Protein AF-A0A8S2XS38-F1 (afdb_monomer)

Radius of gyration: 16.96 Å; Cα contacts (8 Å, |Δi|>4): 281; chains: 1; bounding box: 43×34×48 Å

Secondary structure (DSSP, 8-state):
-TT-TTHHHHHHHHHTSTT----EEEE-STTHHHHHHHHHHTT--EEEEE---S-HHHHHHHHSSS-HHHHHHHHHHHHHTT--S-EEEEEEE-TTTTGGGHHHHHHTTTT-TTEEEEEEE----TTS---GGG---HHHHHHHHHHHH-TTTEEEE--S-TT----EEEETT-SSEE-

Solvent-accessible surface area (backbone atoms only — not comparable to full-atom values): 10085 Å² total; per-residue (Å²): 101,83,87,47,88,59,50,48,58,53,41,35,56,56,51,71,39,82,86,59,87,78,39,72,51,66,37,68,31,70,60,40,71,86,40,52,67,58,33,41,76,27,55,41,51,37,45,33,32,52,53,58,57,94,47,57,69,61,34,29,67,74,69,72,42,101,43,52,72,54,21,56,51,33,52,49,54,54,59,76,61,64,68,40,81,42,38,36,39,40,23,58,32,27,35,99,75,39,58,86,45,55,61,64,60,54,56,67,17,39,89,24,66,39,35,34,42,33,64,36,63,50,70,81,48,100,84,65,77,63,51,78,79,34,44,37,56,67,69,59,52,52,48,53,48,30,69,73,66,40,63,87,32,58,42,78,51,85,75,92,53,94,83,61,88,65,68,34,30,30,48,70,91,36,50,14,35,37,50

Structure (mmCIF, N/CA/C/O backbone):
data_AF-A0A8S2XS38-F1
#
_entry.id   AF-A0A8S2XS38-F1
#
loop_
_atom_site.group_PDB
_atom_site.id
_atom_site.type_symbol
_atom_site.label_atom_id
_atom_site.label_alt_id
_atom_site.label_comp_id
_atom_site.label_asym_id
_atom_site.label_entity_id
_atom_site.label_seq_id
_atom_site.pdbx_PDB_ins_code
_atom_site.Cartn_x
_atom_site.Cartn_y
_atom_site.Cartn_z
_atom_site.occupancy
_atom_site.B_iso_or_equiv
_atom_site.auth_seq_id
_atom_site.auth_comp_id
_atom_site.auth_asym_id
_atom_site.auth_atom_id
_atom_site.pdbx_PDB_model_num
ATOM 1 N N . PRO A 1 1 ? 0.578 4.807 -13.964 1.00 89.44 1 PRO A N 1
ATOM 2 C CA . PRO A 1 1 ? 1.885 4.472 -14.601 1.00 89.44 1 PRO A CA 1
ATOM 3 C C . PRO A 1 1 ? 1.856 3.269 -15.554 1.00 89.44 1 PRO A C 1
ATOM 5 O O . PRO A 1 1 ? 2.304 3.389 -16.682 1.00 89.44 1 PRO A O 1
ATOM 8 N N . THR A 1 2 ? 1.302 2.126 -15.140 1.00 93.31 2 THR A N 1
ATOM 9 C CA . THR A 1 2 ? 1.372 0.836 -15.871 1.00 93.31 2 THR A CA 1
ATOM 10 C C . THR A 1 2 ? 0.605 0.761 -17.203 1.00 93.31 2 THR A C 1
ATOM 12 O O . THR A 1 2 ? 0.642 -0.263 -17.880 1.00 93.31 2 THR A O 1
ATOM 15 N N . LEU A 1 3 ? -0.088 1.832 -17.603 1.00 93.81 3 LEU A N 1
ATOM 16 C CA . LEU A 1 3 ? -0.669 1.972 -18.945 1.00 93.81 3 LEU A CA 1
ATOM 17 C C . LEU A 1 3 ? 0.349 2.483 -19.979 1.00 93.81 3 LEU A C 1
ATOM 19 O O . LEU A 1 3 ? 0.123 2.337 -21.177 1.00 93.81 3 LEU A O 1
ATOM 23 N N . ARG A 1 4 ? 1.455 3.084 -19.523 1.00 94.44 4 ARG A N 1
ATOM 24 C CA . ARG A 1 4 ? 2.517 3.614 -20.379 1.00 94.44 4 ARG A CA 1
ATOM 25 C C . ARG A 1 4 ? 3.379 2.461 -20.899 1.00 94.44 4 ARG A C 1
ATOM 27 O O . ARG A 1 4 ? 3.884 1.676 -20.099 1.00 94.44 4 ARG A O 1
ATOM 34 N N . LYS A 1 5 ? 3.527 2.348 -22.221 1.00 94.25 5 LYS A N 1
ATOM 35 C CA . LYS A 1 5 ? 4.243 1.228 -22.864 1.00 94.25 5 LYS A CA 1
ATOM 36 C C . LYS A 1 5 ? 5.762 1.297 -22.661 1.00 94.25 5 LYS A C 1
ATOM 38 O O . LYS A 1 5 ? 6.397 0.265 -22.513 1.00 94.25 5 LYS A O 1
ATOM 43 N N . ASP A 1 6 ? 6.304 2.507 -22.596 1.00 96.56 6 ASP A N 1
ATOM 44 C CA . ASP A 1 6 ? 7.716 2.867 -22.391 1.00 96.56 6 ASP A CA 1
ATOM 45 C C . ASP A 1 6 ? 8.114 2.937 -20.900 1.00 96.56 6 ASP A C 1
ATOM 47 O O . ASP A 1 6 ? 9.203 3.393 -20.563 1.00 96.56 6 ASP A O 1
ATOM 51 N N . LEU A 1 7 ? 7.250 2.492 -19.972 1.00 97.44 7 LEU A N 1
ATOM 52 C CA . LEU A 1 7 ? 7.492 2.604 -18.526 1.00 97.44 7 LEU A CA 1
ATOM 53 C C . LEU A 1 7 ? 8.823 1.968 -18.095 1.00 97.44 7 LEU A C 1
ATOM 55 O O . LEU A 1 7 ? 9.531 2.533 -17.265 1.00 97.44 7 LEU A O 1
ATOM 59 N N . VAL A 1 8 ? 9.155 0.795 -18.636 1.00 97.69 8 VAL A N 1
ATOM 60 C CA . VAL A 1 8 ? 10.392 0.085 -18.278 1.00 97.69 8 VAL A CA 1
ATOM 61 C C . VAL A 1 8 ? 11.618 0.844 -18.790 1.00 97.69 8 VAL A C 1
ATOM 63 O O . VAL A 1 8 ? 12.603 0.961 -18.066 1.00 97.69 8 VAL A O 1
ATOM 66 N N . ASP A 1 9 ? 11.545 1.411 -19.996 1.00 97.94 9 ASP A N 1
ATOM 67 C CA . ASP A 1 9 ? 12.636 2.191 -20.587 1.00 97.94 9 ASP A CA 1
ATOM 68 C C . ASP A 1 9 ? 12.897 3.470 -19.787 1.00 97.94 9 ASP A C 1
ATOM 70 O O . ASP A 1 9 ? 14.048 3.791 -19.502 1.00 97.94 9 ASP A O 1
ATOM 74 N N . ILE A 1 10 ? 11.834 4.141 -19.328 1.00 97.62 10 ILE A N 1
ATOM 75 C CA . ILE A 1 10 ? 11.936 5.302 -18.434 1.00 97.62 10 ILE A CA 1
ATOM 76 C C . ILE A 1 10 ? 12.659 4.926 -17.139 1.00 97.62 10 ILE A C 1
ATOM 78 O O . ILE A 1 10 ? 13.553 5.650 -16.710 1.00 97.62 10 ILE A O 1
ATOM 82 N N . VAL A 1 11 ? 12.310 3.793 -16.519 1.00 97.69 11 VAL A N 1
ATOM 83 C CA . VAL A 1 11 ? 12.985 3.336 -15.293 1.00 97.69 11 VAL A CA 1
ATOM 84 C C . VAL A 1 11 ? 14.468 3.060 -15.552 1.00 97.69 11 VAL A C 1
ATOM 86 O O . VAL A 1 11 ? 15.293 3.502 -14.756 1.00 97.69 11 VAL A O 1
ATOM 89 N N . ARG A 1 12 ? 14.827 2.419 -16.677 1.00 97.50 12 ARG A N 1
ATOM 90 C CA . ARG A 1 12 ? 16.240 2.198 -17.040 1.00 97.50 12 ARG A CA 1
ATOM 91 C C . ARG A 1 12 ? 16.991 3.509 -17.251 1.00 97.50 12 ARG A C 1
ATOM 93 O O . ARG A 1 12 ? 18.119 3.641 -16.788 1.00 97.50 12 ARG A O 1
ATOM 100 N N . LEU A 1 13 ? 16.363 4.476 -17.919 1.00 97.44 13 LEU A N 1
ATOM 101 C CA . LEU A 1 13 ? 16.959 5.785 -18.165 1.00 97.44 13 LEU A CA 1
ATOM 102 C C . LEU A 1 13 ? 17.214 6.522 -16.846 1.00 97.44 13 LEU A C 1
ATOM 104 O O . LEU A 1 13 ? 18.327 6.974 -16.614 1.00 97.44 13 LEU A O 1
ATOM 108 N N . ILE A 1 14 ? 16.231 6.560 -15.942 1.00 97.06 14 ILE A N 1
ATOM 109 C CA . ILE A 1 14 ? 16.402 7.141 -14.601 1.00 97.06 14 ILE A CA 1
ATOM 110 C C . ILE A 1 14 ? 17.520 6.411 -13.847 1.00 97.06 14 ILE A C 1
ATOM 112 O O . ILE A 1 14 ? 18.343 7.047 -13.195 1.00 97.06 14 ILE A O 1
ATOM 116 N N . LYS A 1 15 ? 17.587 5.079 -13.958 1.00 96.12 15 LYS A N 1
ATOM 117 C CA . LYS A 1 15 ? 18.606 4.280 -13.272 1.00 96.12 15 LYS A CA 1
ATOM 118 C C . LYS A 1 15 ? 20.029 4.536 -13.770 1.00 96.12 15 LYS A C 1
ATOM 120 O O . LYS A 1 15 ? 20.955 4.347 -12.988 1.00 96.12 15 LYS A O 1
ATOM 125 N N . SER A 1 16 ? 20.207 4.977 -15.018 1.00 96.12 16 SER A N 1
ATOM 126 C CA . SER A 1 16 ? 21.527 5.359 -15.545 1.00 96.12 16 SER A CA 1
ATOM 127 C C . SER A 1 16 ? 22.121 6.617 -14.899 1.00 96.12 16 SER A C 1
ATOM 129 O O . SER A 1 16 ? 23.308 6.880 -15.067 1.00 96.12 16 SER A O 1
ATOM 131 N N . CYS A 1 17 ? 21.335 7.374 -14.130 1.00 96.56 17 CYS A N 1
ATOM 132 C CA . CYS A 1 17 ? 21.842 8.460 -13.300 1.00 96.56 17 CYS A CA 1
ATOM 133 C C . CYS A 1 17 ? 22.301 7.904 -11.939 1.00 96.56 17 CYS A C 1
ATOM 135 O O . CYS A 1 17 ? 21.475 7.636 -11.064 1.00 96.56 17 CYS A O 1
ATOM 137 N N . ASP A 1 18 ? 23.615 7.771 -11.733 1.00 91.88 18 ASP A N 1
ATOM 138 C CA . ASP A 1 18 ? 24.208 7.158 -10.528 1.00 91.88 18 ASP A CA 1
ATOM 139 C C . ASP A 1 18 ? 23.845 7.860 -9.206 1.00 91.88 18 ASP A C 1
ATOM 141 O O . ASP A 1 18 ? 23.879 7.254 -8.126 1.00 91.88 18 ASP A O 1
ATOM 145 N N . GLU A 1 19 ? 23.477 9.137 -9.275 1.00 95.94 19 GLU A N 1
ATOM 146 C CA . GLU A 1 19 ? 23.034 9.950 -8.139 1.00 95.94 19 GLU A CA 1
ATOM 147 C C . GLU A 1 19 ? 21.659 9.501 -7.610 1.00 95.94 19 GLU A C 1
ATOM 149 O O . GLU A 1 19 ? 21.370 9.651 -6.421 1.00 95.94 19 GLU A O 1
ATOM 154 N N . ILE A 1 20 ? 20.826 8.876 -8.452 1.00 94.31 20 ILE A N 1
ATOM 155 C CA . ILE A 1 20 ? 19.476 8.440 -8.088 1.00 94.31 20 ILE A CA 1
ATOM 156 C C . ILE A 1 20 ? 19.537 7.084 -7.377 1.00 94.31 20 ILE A C 1
ATOM 158 O O . ILE A 1 20 ? 19.741 6.024 -7.975 1.00 94.31 20 ILE A O 1
ATOM 162 N N . LYS A 1 21 ? 19.325 7.111 -6.056 1.00 91.19 21 LYS A N 1
ATOM 163 C CA . LYS A 1 21 ? 19.376 5.910 -5.203 1.00 91.19 21 LYS A CA 1
ATOM 164 C C . LYS A 1 21 ? 18.050 5.156 -5.117 1.00 91.19 21 LYS A C 1
ATOM 166 O O . LYS A 1 21 ? 18.061 3.933 -4.987 1.00 91.19 21 LYS A O 1
ATOM 171 N N . THR A 1 22 ? 16.927 5.858 -5.244 1.00 92.81 22 THR A N 1
ATOM 172 C CA . THR A 1 22 ? 15.588 5.274 -5.103 1.00 92.81 22 THR A CA 1
ATOM 173 C C . THR A 1 22 ? 14.730 5.612 -6.308 1.00 92.81 22 THR A C 1
ATOM 175 O O . THR A 1 22 ? 14.548 6.781 -6.637 1.00 92.81 22 THR A O 1
ATOM 178 N N . ILE A 1 23 ? 14.161 4.584 -6.934 1.00 95.81 23 ILE A N 1
ATOM 179 C CA . ILE A 1 23 ? 13.184 4.717 -8.011 1.00 95.81 23 ILE A CA 1
ATOM 180 C C . ILE A 1 23 ? 11.916 4.015 -7.545 1.00 95.81 23 ILE A C 1
ATOM 182 O O . ILE A 1 23 ? 11.902 2.802 -7.318 1.00 95.81 23 ILE A O 1
ATOM 186 N N . GLY A 1 24 ? 10.861 4.807 -7.363 1.00 95.38 24 GLY A N 1
ATOM 187 C CA . GLY A 1 24 ? 9.571 4.344 -6.876 1.00 95.38 24 GLY A CA 1
ATOM 188 C C . GLY A 1 24 ? 8.478 4.421 -7.931 1.00 95.38 24 GLY A C 1
ATOM 189 O O . GLY A 1 24 ? 8.465 5.337 -8.752 1.00 95.38 24 GLY A O 1
ATOM 190 N N . ILE A 1 25 ? 7.516 3.500 -7.872 1.00 97.12 25 ILE A N 1
ATOM 191 C CA . ILE A 1 25 ? 6.221 3.676 -8.543 1.00 97.12 25 ILE A CA 1
ATOM 192 C C . ILE A 1 25 ? 5.077 3.629 -7.540 1.00 97.12 25 ILE A C 1
ATOM 194 O O . ILE A 1 25 ? 5.150 2.917 -6.538 1.00 97.12 25 ILE A O 1
ATOM 198 N N . THR A 1 26 ? 3.988 4.311 -7.887 1.00 97.25 26 THR A N 1
ATOM 199 C CA . THR A 1 26 ? 2.667 4.102 -7.289 1.00 97.25 26 THR A CA 1
ATOM 200 C C . THR A 1 26 ? 1.724 3.538 -8.346 1.00 97.25 26 THR A C 1
ATOM 202 O O . THR A 1 26 ? 1.599 4.085 -9.445 1.00 97.25 26 THR A O 1
ATOM 205 N N . THR A 1 27 ? 1.079 2.412 -8.057 1.00 97.31 27 THR A N 1
ATOM 206 C CA . THR A 1 27 ? 0.187 1.711 -8.991 1.00 97.31 27 THR A CA 1
ATOM 207 C C . THR A 1 27 ? -1.080 1.242 -8.285 1.00 97.31 27 THR A C 1
ATOM 209 O O . THR A 1 27 ? -1.063 0.977 -7.096 1.00 97.31 27 THR A O 1
ATOM 212 N N . ASN A 1 28 ? -2.182 1.068 -9.012 1.00 95.31 28 ASN A N 1
ATOM 213 C CA . ASN A 1 28 ? -3.392 0.425 -8.475 1.00 95.31 28 ASN A CA 1
ATOM 214 C C . ASN A 1 28 ? -3.314 -1.116 -8.500 1.00 95.31 28 ASN A C 1
ATOM 216 O O . ASN A 1 28 ? -4.321 -1.800 -8.356 1.00 95.31 28 ASN A O 1
ATOM 220 N N . GLY A 1 29 ? -2.142 -1.675 -8.813 1.00 95.69 29 GLY A N 1
ATOM 221 C CA . GLY A 1 29 ? -1.888 -3.115 -8.823 1.00 95.69 29 GLY A CA 1
ATOM 222 C C . GLY A 1 29 ? -2.457 -3.876 -10.025 1.00 95.69 29 GLY A C 1
ATOM 223 O O . GLY A 1 29 ? -1.937 -4.939 -10.347 1.00 95.69 29 GLY A O 1
ATOM 224 N N . VAL A 1 30 ? -3.443 -3.346 -10.762 1.00 95.75 30 VAL A N 1
ATOM 225 C CA . VAL A 1 30 ? -4.190 -4.110 -11.787 1.00 95.75 30 VAL A CA 1
ATOM 226 C C . VAL A 1 30 ? -3.279 -4.711 -12.858 1.00 95.75 30 VAL A C 1
ATOM 228 O O . VAL A 1 30 ? -3.433 -5.871 -13.219 1.00 95.75 30 VAL A O 1
ATOM 231 N N . LEU A 1 31 ? -2.321 -3.942 -13.377 1.00 95.62 31 LEU A N 1
ATOM 232 C CA . LEU A 1 31 ? -1.390 -4.394 -14.422 1.00 95.62 31 LEU A CA 1
ATOM 233 C C . LEU A 1 31 ? 0.005 -4.747 -13.886 1.00 95.62 31 LEU A C 1
ATOM 235 O O . LEU A 1 31 ? 0.921 -4.915 -14.686 1.00 95.62 31 LEU A O 1
ATOM 239 N N . LEU A 1 32 ? 0.184 -4.826 -12.563 1.00 95.31 32 LEU A N 1
ATOM 240 C CA . LEU A 1 32 ? 1.500 -4.975 -11.937 1.00 95.31 32 LEU A CA 1
ATOM 241 C C . LEU A 1 32 ? 2.230 -6.237 -12.409 1.00 95.31 32 LEU A C 1
ATOM 243 O O . LEU A 1 32 ? 3.382 -6.134 -12.819 1.00 95.31 32 LEU A O 1
ATOM 247 N N . ASN A 1 33 ? 1.546 -7.382 -12.461 1.00 93.44 33 ASN A N 1
ATOM 248 C CA . ASN A 1 33 ? 2.131 -8.659 -12.879 1.00 93.44 33 ASN A CA 1
ATOM 249 C C . ASN A 1 33 ? 2.813 -8.623 -14.259 1.00 93.44 33 ASN A C 1
ATOM 251 O O . ASN A 1 33 ? 3.829 -9.272 -14.476 1.00 93.44 33 ASN A O 1
ATOM 255 N N . ARG A 1 34 ? 2.309 -7.806 -15.194 1.00 94.25 34 ARG A N 1
ATOM 256 C CA . ARG A 1 34 ? 2.906 -7.673 -16.537 1.00 94.25 34 ARG A CA 1
ATOM 257 C C . ARG A 1 34 ? 4.291 -7.027 -16.518 1.00 94.25 34 ARG A C 1
ATOM 259 O O . ARG A 1 34 ? 5.083 -7.269 -17.423 1.00 94.25 34 ARG A O 1
ATOM 266 N N . TYR A 1 35 ? 4.556 -6.185 -15.523 1.00 95.75 35 TYR A N 1
ATOM 267 C CA . TYR A 1 35 ? 5.748 -5.342 -15.468 1.00 95.75 35 TYR A CA 1
ATOM 268 C C . TYR A 1 35 ? 6.666 -5.659 -14.290 1.00 95.75 35 TYR A C 1
ATOM 270 O O . TYR A 1 35 ? 7.823 -5.266 -14.335 1.00 95.75 35 TYR A O 1
ATOM 278 N N . LEU A 1 36 ? 6.182 -6.361 -13.261 1.00 95.56 36 LEU A N 1
ATOM 279 C CA . LEU A 1 36 ? 6.859 -6.568 -11.978 1.00 95.56 36 LEU A CA 1
ATOM 280 C C . LEU A 1 36 ? 8.339 -6.952 -12.139 1.00 95.56 36 LEU A C 1
ATOM 282 O O . LEU A 1 36 ? 9.224 -6.225 -11.687 1.00 95.56 36 LEU A O 1
ATOM 286 N N . LYS A 1 37 ? 8.605 -8.046 -12.863 1.00 96.69 37 LYS A N 1
ATOM 287 C CA . LYS A 1 37 ? 9.966 -8.535 -13.123 1.00 96.69 37 LYS A CA 1
ATOM 288 C C . LYS A 1 37 ? 10.801 -7.554 -13.949 1.00 96.69 37 LYS A C 1
ATOM 290 O O . LYS A 1 37 ? 11.947 -7.288 -13.6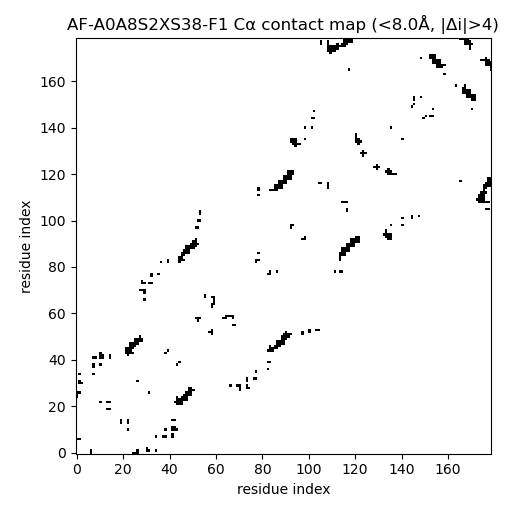06 1.00 96.69 37 LYS A O 1
ATOM 295 N N . GLN A 1 38 ? 10.229 -6.999 -15.017 1.00 97.06 38 GLN A N 1
ATOM 296 C CA . GLN A 1 38 ? 10.942 -6.083 -15.915 1.00 97.06 38 GLN A CA 1
ATOM 297 C C . GLN A 1 38 ? 11.316 -4.771 -15.217 1.00 97.06 38 GLN A C 1
ATOM 299 O O . GLN A 1 38 ? 12.393 -4.236 -15.447 1.00 97.06 38 GLN A O 1
ATOM 304 N N . LEU A 1 39 ? 10.442 -4.267 -14.344 1.00 97.31 39 LEU A N 1
ATOM 305 C CA . LEU A 1 39 ? 10.676 -3.063 -13.554 1.00 97.31 39 LEU A CA 1
ATOM 306 C C . LEU A 1 39 ? 11.779 -3.275 -12.526 1.00 97.31 39 LEU A C 1
ATOM 308 O O . LEU A 1 39 ? 12.671 -2.438 -12.428 1.00 97.31 39 LEU A O 1
ATOM 312 N N . HIS A 1 40 ? 11.746 -4.397 -11.806 1.00 97.12 40 HIS A N 1
ATOM 313 C CA . HIS A 1 40 ? 12.823 -4.757 -10.888 1.00 97.12 40 HIS A CA 1
ATOM 314 C C . HIS A 1 40 ? 14.171 -4.837 -11.625 1.00 97.12 40 HIS A C 1
ATOM 316 O O . HIS A 1 40 ? 15.130 -4.179 -11.233 1.00 97.12 40 HIS A O 1
ATOM 322 N N . GLN A 1 41 ? 14.219 -5.542 -12.762 1.00 97.00 41 GLN A N 1
ATOM 323 C CA . GLN A 1 41 ? 15.420 -5.640 -13.604 1.00 97.00 41 GLN A CA 1
ATOM 324 C C . GLN A 1 41 ? 15.885 -4.289 -14.165 1.00 97.00 41 GLN A C 1
ATOM 326 O O . GLN A 1 41 ? 17.078 -4.085 -14.362 1.00 97.00 41 GLN A O 1
ATOM 331 N N . ALA A 1 42 ? 14.962 -3.360 -14.413 1.00 97.12 42 ALA A N 1
ATOM 332 C CA . ALA A 1 42 ? 15.281 -2.006 -14.851 1.00 97.12 42 ALA A CA 1
ATOM 333 C C . ALA A 1 42 ? 15.851 -1.114 -13.732 1.00 97.12 42 ALA A C 1
ATOM 335 O O . ALA A 1 42 ? 16.307 -0.010 -14.020 1.00 97.12 42 ALA A O 1
ATOM 336 N N . GLY A 1 43 ? 15.840 -1.577 -12.477 1.00 95.88 43 GLY A N 1
ATOM 337 C CA . GLY A 1 43 ? 16.369 -0.853 -11.323 1.00 95.88 43 GLY A CA 1
ATOM 338 C C . GLY A 1 43 ? 15.307 -0.240 -10.411 1.00 95.88 43 GLY A C 1
ATOM 339 O O . GLY A 1 43 ? 15.657 0.559 -9.541 1.00 95.88 43 GLY A O 1
ATOM 340 N N . LEU A 1 44 ? 14.026 -0.593 -10.577 1.00 96.94 44 LEU A N 1
ATOM 341 C CA . LEU A 1 44 ? 12.982 -0.194 -9.637 1.00 96.94 44 LEU A CA 1
ATOM 342 C C . LEU A 1 44 ? 13.199 -0.876 -8.281 1.00 96.94 44 LEU A C 1
ATOM 344 O O . LEU A 1 44 ? 13.270 -2.101 -8.210 1.00 96.94 44 LEU A O 1
ATOM 348 N N . ASN A 1 45 ? 13.233 -0.091 -7.205 1.00 94.12 45 ASN A N 1
ATOM 349 C CA . ASN A 1 45 ? 13.505 -0.590 -5.854 1.00 94.12 45 ASN A CA 1
ATOM 350 C C . ASN A 1 45 ? 12.502 -0.116 -4.787 1.00 94.12 45 ASN A C 1
ATOM 352 O O . ASN A 1 45 ? 12.659 -0.451 -3.616 1.00 94.12 45 ASN A O 1
ATOM 356 N N . SER A 1 46 ? 11.445 0.605 -5.177 1.00 95.19 46 SER A N 1
ATOM 357 C CA . SER A 1 46 ? 10.351 1.008 -4.288 1.00 95.19 46 SER A CA 1
ATOM 358 C C . SER A 1 46 ? 8.989 0.809 -4.964 1.00 95.19 46 SER A C 1
ATOM 360 O O . SER A 1 46 ? 8.741 1.297 -6.071 1.00 95.19 46 SER A O 1
ATOM 362 N N . LEU A 1 47 ? 8.089 0.075 -4.307 1.00 97.62 47 LEU A N 1
ATOM 363 C CA . LEU A 1 47 ? 6.766 -0.252 -4.839 1.00 97.62 47 LEU A CA 1
ATOM 364 C C . LEU A 1 47 ? 5.671 0.220 -3.882 1.00 97.62 47 LEU A C 1
ATOM 366 O O . LEU A 1 47 ? 5.590 -0.227 -2.740 1.00 97.62 47 LEU A O 1
ATOM 370 N N . ASN A 1 48 ? 4.804 1.100 -4.379 1.00 97.94 48 ASN A N 1
ATOM 371 C CA . ASN A 1 48 ? 3.628 1.590 -3.674 1.00 97.94 48 ASN A CA 1
ATOM 372 C C . ASN A 1 48 ? 2.372 1.133 -4.424 1.00 97.94 48 ASN A C 1
ATOM 374 O O . ASN A 1 48 ? 2.263 1.301 -5.644 1.00 97.94 48 ASN A O 1
ATOM 378 N N . ILE A 1 49 ? 1.416 0.560 -3.706 1.00 98.25 49 ILE A N 1
ATOM 379 C CA . ILE A 1 49 ? 0.177 0.025 -4.262 1.00 98.25 49 ILE A CA 1
ATOM 380 C C . ILE A 1 49 ? -0.996 0.737 -3.595 1.00 98.25 49 ILE A C 1
ATOM 382 O O . ILE A 1 49 ? -1.137 0.687 -2.381 1.00 98.25 49 ILE A O 1
ATOM 386 N N . SER A 1 50 ? -1.833 1.411 -4.375 1.00 97.94 50 SER A N 1
ATOM 387 C CA . SER A 1 50 ? -3.075 2.004 -3.870 1.00 97.94 50 SER A CA 1
ATOM 388 C C . SER A 1 50 ? -4.162 0.934 -3.801 1.00 97.94 50 SER A C 1
ATOM 390 O O . SER A 1 50 ? -4.506 0.352 -4.835 1.00 97.94 50 SER A O 1
ATOM 392 N N . LEU A 1 51 ? -4.688 0.683 -2.601 1.00 98.12 51 LEU A N 1
ATOM 393 C CA . LEU A 1 51 ? -5.780 -0.252 -2.341 1.00 98.12 51 LEU A CA 1
ATOM 394 C C . LEU A 1 51 ? -6.588 0.237 -1.135 1.00 98.12 51 LEU A C 1
ATOM 396 O O . LEU A 1 51 ? -6.113 0.163 -0.008 1.00 98.12 51 LEU A O 1
ATOM 400 N N . ASP A 1 52 ? -7.816 0.691 -1.380 1.00 97.38 52 ASP A N 1
ATOM 401 C CA . ASP A 1 52 ? -8.653 1.305 -0.340 1.00 97.38 52 ASP A CA 1
ATOM 402 C C . ASP A 1 52 ? -9.605 0.312 0.345 1.00 97.38 52 ASP A C 1
ATOM 404 O O . ASP A 1 52 ? -10.316 0.679 1.269 1.00 97.38 52 ASP A O 1
ATOM 408 N N . THR A 1 53 ? -9.686 -0.942 -0.099 1.00 98.00 53 THR A N 1
ATOM 409 C CA . THR A 1 53 ? -10.575 -1.940 0.517 1.00 98.00 53 THR A CA 1
ATOM 410 C C . THR A 1 53 ? -10.140 -3.362 0.174 1.00 98.00 53 THR A C 1
ATOM 412 O O . THR A 1 53 ? -9.630 -3.626 -0.920 1.00 98.00 53 THR A O 1
ATOM 415 N N . LEU A 1 54 ? -10.349 -4.271 1.123 1.00 97.94 54 LEU A N 1
ATOM 416 C CA . LEU A 1 54 ? -10.198 -5.719 0.999 1.00 97.94 54 LEU A CA 1
ATOM 417 C C . LEU A 1 54 ? -11.540 -6.415 0.714 1.00 97.94 54 LEU A C 1
ATOM 419 O O . LEU A 1 54 ? -11.582 -7.636 0.567 1.00 97.94 54 LEU A O 1
ATOM 423 N N . VAL A 1 55 ? -12.627 -5.653 0.583 1.00 98.06 55 VAL A N 1
ATOM 424 C CA . VAL A 1 55 ? -13.953 -6.147 0.203 1.00 98.06 55 VAL A CA 1
ATOM 425 C C . VAL A 1 55 ? -14.166 -5.946 -1.295 1.00 98.06 55 VAL A C 1
ATOM 427 O O . VAL A 1 55 ? -14.103 -4.829 -1.818 1.00 98.06 55 VAL A O 1
ATOM 430 N N . LYS A 1 56 ? -14.456 -7.040 -2.006 1.00 97.56 56 LYS A N 1
ATOM 431 C CA . LYS A 1 56 ? -14.592 -7.057 -3.469 1.00 97.56 56 LYS A CA 1
ATOM 432 C C . LYS A 1 56 ? -15.643 -6.065 -3.968 1.00 97.56 56 LYS A C 1
ATOM 434 O O . LYS A 1 56 ? -15.382 -5.306 -4.898 1.00 97.56 56 LYS A O 1
ATOM 439 N N . GLU A 1 57 ? -16.809 -6.047 -3.340 1.00 97.12 57 GLU A N 1
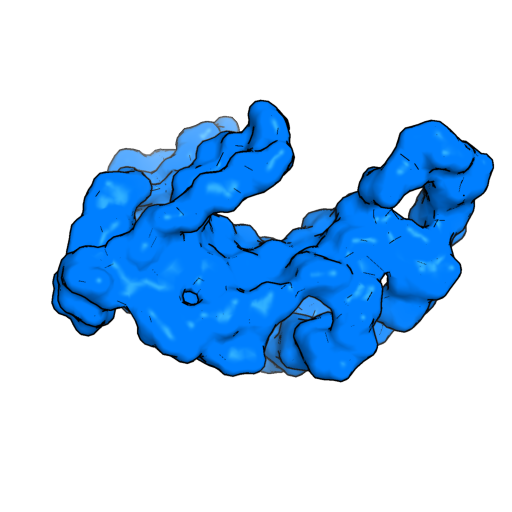ATOM 440 C CA . GLU A 1 57 ? -17.946 -5.221 -3.743 1.00 97.12 57 GLU A CA 1
ATOM 441 C C . GLU A 1 57 ? -17.625 -3.730 -3.563 1.00 97.12 57 GLU A C 1
ATOM 443 O O . GLU A 1 57 ? -17.890 -2.919 -4.455 1.00 97.12 57 GLU A O 1
ATOM 448 N 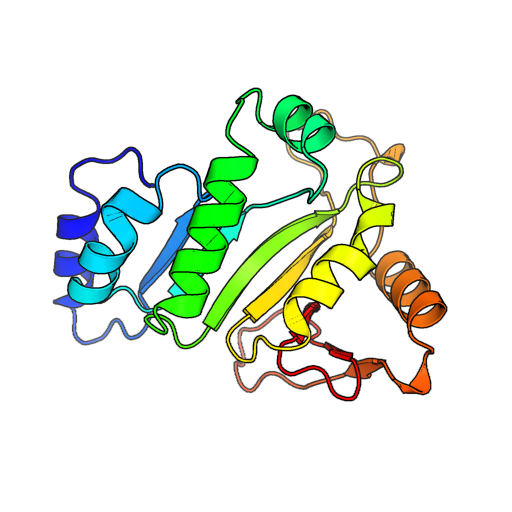N . LYS A 1 58 ? -16.971 -3.368 -2.448 1.00 96.88 58 LYS A N 1
ATOM 449 C CA . LYS A 1 58 ? -16.495 -2.000 -2.193 1.00 96.88 58 LYS A CA 1
ATOM 450 C C . LYS A 1 58 ? -15.422 -1.594 -3.214 1.00 96.88 58 LYS A C 1
ATOM 452 O O . LYS A 1 58 ? -15.447 -0.468 -3.714 1.00 96.88 58 LYS A O 1
ATOM 457 N N . PHE A 1 59 ? -14.514 -2.506 -3.577 1.00 97.00 59 PHE A N 1
ATOM 458 C CA . PHE A 1 59 ? -13.474 -2.252 -4.581 1.00 97.00 59 PHE A CA 1
ATOM 459 C C . PHE A 1 59 ? -14.082 -1.956 -5.952 1.00 97.00 59 PHE A C 1
ATOM 461 O O . PHE A 1 59 ? -13.696 -0.993 -6.620 1.00 97.00 59 PHE A O 1
ATOM 468 N N . GLU A 1 60 ? -15.021 -2.789 -6.394 1.00 95.31 60 GLU A N 1
ATOM 469 C CA . GLU A 1 60 ? -15.675 -2.645 -7.694 1.00 95.31 60 GLU A CA 1
ATOM 470 C C . GLU A 1 60 ? -16.510 -1.362 -7.745 1.00 95.31 60 GLU A C 1
ATOM 472 O O . GLU A 1 60 ? -16.471 -0.653 -8.753 1.00 95.31 60 GLU A O 1
ATOM 477 N N . PHE A 1 61 ? -17.167 -1.006 -6.638 1.00 94.56 61 PHE A N 1
ATOM 478 C CA . PHE A 1 61 ? -17.877 0.261 -6.487 1.00 94.56 61 PHE A CA 1
ATOM 479 C C . PHE A 1 61 ? -16.950 1.480 -6.632 1.00 94.56 61 PHE A C 1
ATOM 481 O O . PHE A 1 61 ? -17.248 2.390 -7.409 1.00 94.56 61 PHE A O 1
ATOM 488 N N . LEU A 1 62 ? -15.807 1.493 -5.933 1.00 91.19 62 LEU A N 1
ATOM 489 C CA . LEU A 1 62 ? -14.854 2.609 -5.982 1.00 91.19 62 LEU A CA 1
ATOM 490 C C . LEU A 1 62 ? -14.154 2.724 -7.337 1.00 91.19 62 LEU A C 1
ATOM 492 O O . LEU A 1 62 ? -14.072 3.803 -7.923 1.00 91.19 62 LEU A O 1
ATOM 496 N N . THR A 1 63 ? -13.624 1.610 -7.839 1.00 91.56 63 THR A N 1
ATOM 497 C CA . THR A 1 63 ? -12.752 1.608 -9.022 1.00 91.56 63 THR A CA 1
ATOM 498 C C . THR A 1 63 ? -13.519 1.521 -10.335 1.00 91.56 63 THR A C 1
ATOM 500 O O . THR A 1 63 ? -12.942 1.792 -11.393 1.00 91.56 63 THR A O 1
ATOM 503 N N . ARG A 1 64 ? -14.801 1.125 -10.285 1.00 92.69 64 ARG A N 1
ATOM 504 C CA . ARG A 1 64 ? -15.647 0.801 -11.444 1.00 92.69 64 ARG A CA 1
ATOM 505 C C . ARG A 1 64 ? -15.041 -0.287 -12.336 1.00 92.69 64 ARG A C 1
ATOM 507 O O . ARG A 1 64 ? -15.204 -0.267 -13.556 1.00 92.69 64 ARG A O 1
ATOM 514 N N . ARG A 1 65 ? -14.276 -1.213 -11.745 1.00 91.56 65 ARG A N 1
ATOM 515 C CA . ARG A 1 65 ? -13.564 -2.285 -12.454 1.00 91.56 65 ARG A CA 1
ATOM 516 C C . ARG A 1 65 ? -13.675 -3.607 -11.707 1.00 91.56 65 ARG A C 1
ATOM 518 O O . ARG A 1 65 ? -13.314 -3.688 -10.539 1.00 91.56 65 ARG A O 1
ATOM 525 N N . LEU A 1 66 ? -14.027 -4.666 -12.435 1.00 95.25 66 LEU A N 1
ATOM 526 C CA . LEU A 1 66 ? -14.032 -6.055 -11.958 1.00 95.25 66 LEU A CA 1
ATOM 527 C C . LEU A 1 66 ? -12.599 -6.619 -11.902 1.00 95.25 66 LEU A C 1
ATOM 529 O O . LEU A 1 66 ? -12.219 -7.488 -12.686 1.00 95.25 66 LEU A O 1
ATOM 533 N N . ALA A 1 67 ? -11.751 -6.047 -11.044 1.00 95.56 67 ALA A N 1
ATOM 534 C CA . ALA A 1 67 ? -10.317 -6.357 -10.994 1.00 95.56 67 ALA A CA 1
ATOM 535 C C . ALA A 1 67 ? -9.798 -6.737 -9.599 1.00 95.56 67 ALA A C 1
ATOM 537 O O . ALA A 1 67 ? -8.603 -6.996 -9.468 1.00 95.56 67 ALA A O 1
ATOM 538 N N . PHE A 1 68 ? -10.666 -6.809 -8.585 1.00 97.44 68 PHE A N 1
ATOM 539 C CA . PHE A 1 68 ? -10.274 -7.044 -7.193 1.00 97.44 68 PHE A CA 1
ATOM 540 C C . PHE A 1 68 ? -9.389 -8.288 -7.028 1.00 97.44 68 PHE A C 1
ATOM 542 O O . PHE A 1 68 ? -8.240 -8.186 -6.604 1.00 97.44 68 PHE A O 1
ATOM 549 N N . THR A 1 69 ? -9.876 -9.455 -7.464 1.00 97.00 69 THR A N 1
ATOM 550 C CA . THR A 1 69 ? -9.141 -10.727 -7.361 1.00 97.00 69 THR A CA 1
ATOM 551 C C . THR A 1 69 ? -7.769 -10.643 -8.020 1.00 97.00 69 THR A C 1
ATOM 553 O O . THR A 1 69 ? -6.778 -11.105 -7.464 1.00 97.00 69 THR A O 1
ATOM 556 N N . ARG A 1 70 ? -7.691 -9.994 -9.186 1.00 96.75 70 ARG A N 1
ATOM 557 C CA . ARG A 1 70 ? -6.431 -9.801 -9.905 1.00 96.75 70 ARG A CA 1
ATOM 558 C C . ARG A 1 70 ? -5.460 -8.914 -9.126 1.00 96.75 70 ARG A C 1
ATOM 560 O O . ARG A 1 70 ? -4.274 -9.212 -9.100 1.00 96.75 70 ARG A O 1
ATOM 567 N N . VAL A 1 71 ? -5.939 -7.838 -8.501 1.00 97.38 71 VAL A N 1
ATOM 568 C CA . VAL A 1 71 ? -5.097 -6.957 -7.678 1.00 97.38 71 VAL A CA 1
ATOM 569 C C . VAL A 1 71 ? -4.535 -7.713 -6.476 1.00 97.38 71 VAL A C 1
ATOM 571 O O . VAL A 1 71 ? -3.330 -7.653 -6.254 1.00 97.38 71 VAL A O 1
ATOM 574 N N . ILE A 1 72 ? -5.363 -8.481 -5.762 1.00 97.69 72 ILE A N 1
ATOM 575 C CA . ILE A 1 72 ? -4.914 -9.280 -4.611 1.00 97.69 72 ILE A CA 1
ATOM 576 C C . ILE A 1 72 ? -3.871 -10.325 -5.026 1.00 97.69 72 ILE A C 1
ATOM 578 O O . ILE A 1 72 ? -2.845 -10.459 -4.360 1.00 97.69 72 ILE A O 1
ATOM 582 N N . VAL A 1 73 ? -4.085 -11.026 -6.145 1.00 97.75 73 VAL A N 1
ATOM 583 C CA . VAL A 1 73 ? -3.098 -11.975 -6.692 1.00 97.75 73 VAL A CA 1
ATOM 584 C C . VAL A 1 73 ? -1.785 -11.269 -7.030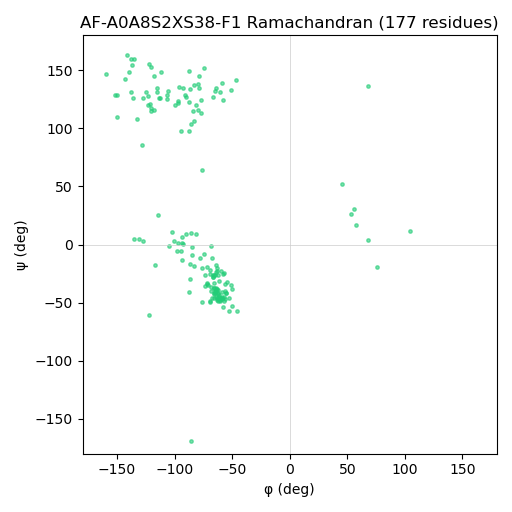 1.00 97.75 73 VAL A C 1
ATOM 586 O O . VAL A 1 73 ? -0.727 -11.735 -6.626 1.00 97.75 73 VAL A O 1
ATOM 589 N N . ASN A 1 74 ? -1.842 -10.116 -7.698 1.00 97.62 74 ASN A N 1
ATOM 590 C CA . ASN A 1 74 ? -0.642 -9.370 -8.069 1.00 97.62 74 ASN A CA 1
ATOM 591 C C . ASN A 1 74 ? 0.126 -8.822 -6.851 1.00 97.62 74 ASN A C 1
ATOM 593 O O . ASN A 1 74 ? 1.346 -8.701 -6.911 1.00 97.62 74 ASN A O 1
ATOM 597 N N . ILE A 1 75 ? -0.568 -8.458 -5.765 1.00 97.56 75 ILE A N 1
ATOM 598 C CA . ILE A 1 75 ? 0.070 -8.039 -4.505 1.00 97.56 75 ILE A CA 1
ATOM 599 C C . ILE A 1 75 ? 0.816 -9.218 -3.879 1.00 97.56 75 ILE A C 1
ATOM 601 O O . ILE A 1 75 ? 1.968 -9.056 -3.487 1.00 97.56 75 ILE A O 1
ATOM 605 N N . ARG A 1 76 ? 0.186 -10.399 -3.826 1.00 96.88 76 ARG A N 1
ATOM 606 C CA . ARG A 1 76 ? 0.832 -11.622 -3.326 1.00 96.88 76 ARG A CA 1
ATOM 607 C C . ARG A 1 76 ? 2.059 -11.981 -4.156 1.00 96.88 76 ARG A C 1
ATOM 609 O O . ARG A 1 76 ? 3.129 -12.134 -3.592 1.00 96.88 76 ARG A O 1
ATOM 616 N N . GLU A 1 77 ? 1.939 -11.978 -5.484 1.00 96.88 77 GLU A N 1
ATOM 617 C CA . GLU A 1 77 ? 3.069 -12.232 -6.389 1.00 96.88 77 GLU A CA 1
ATOM 618 C C . GLU A 1 77 ? 4.234 -11.257 -6.148 1.00 96.88 77 GLU A C 1
ATOM 620 O O . GLU A 1 77 ? 5.392 -11.663 -6.155 1.00 96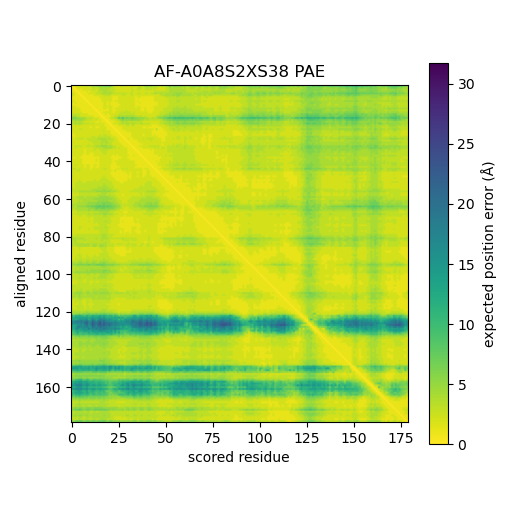.88 77 GLU A O 1
ATOM 625 N N . ALA A 1 78 ? 3.941 -9.976 -5.898 1.00 97.06 78 ALA A N 1
ATOM 626 C CA . ALA A 1 78 ? 4.966 -8.979 -5.598 1.00 97.06 78 ALA A CA 1
ATOM 627 C C . ALA A 1 78 ? 5.657 -9.199 -4.243 1.00 97.06 78 ALA A C 1
ATOM 629 O O . ALA A 1 78 ? 6.856 -8.947 -4.137 1.00 97.06 78 ALA A O 1
ATOM 630 N N . LEU A 1 79 ? 4.921 -9.654 -3.224 1.00 96.44 79 LEU A N 1
ATOM 631 C CA . LEU A 1 79 ? 5.480 -10.010 -1.916 1.00 96.44 79 LEU A CA 1
ATOM 632 C C . LEU A 1 79 ? 6.342 -11.275 -2.020 1.00 96.44 79 LEU A C 1
ATOM 634 O O . LEU A 1 79 ? 7.501 -11.265 -1.613 1.00 96.44 79 LEU A O 1
ATOM 638 N N . ASP A 1 80 ? 5.813 -12.321 -2.653 1.00 96.06 80 ASP A N 1
ATOM 639 C CA . ASP A 1 80 ? 6.468 -13.626 -2.785 1.00 96.06 80 ASP A CA 1
ATOM 640 C C . ASP A 1 80 ? 7.740 -13.561 -3.652 1.00 96.06 80 ASP A C 1
ATOM 642 O O . ASP A 1 80 ? 8.662 -14.363 -3.481 1.00 96.06 80 ASP A O 1
ATOM 646 N N . SER A 1 81 ? 7.831 -12.596 -4.576 1.00 95.31 81 SER A N 1
ATOM 647 C CA . SER A 1 81 ? 9.002 -12.446 -5.444 1.00 95.31 81 SER A CA 1
ATOM 648 C C . SER A 1 81 ? 10.246 -11.927 -4.719 1.00 95.31 81 SER A C 1
ATOM 650 O O . SER A 1 81 ? 11.347 -12.068 -5.252 1.00 95.31 81 SER A O 1
ATOM 652 N N . ASN A 1 82 ? 10.090 -11.305 -3.543 1.00 93.50 82 ASN A N 1
ATOM 653 C CA . ASN A 1 82 ? 11.170 -10.677 -2.772 1.00 93.50 82 ASN A CA 1
ATOM 654 C C . ASN A 1 82 ? 12.011 -9.657 -3.573 1.00 93.50 82 ASN A C 1
ATOM 656 O O . ASN A 1 82 ? 13.175 -9.406 -3.267 1.00 93.50 82 ASN A O 1
ATOM 660 N N . TYR A 1 83 ? 11.430 -9.051 -4.615 1.00 95.06 83 TYR A N 1
ATOM 661 C CA . TYR A 1 83 ? 12.126 -8.081 -5.475 1.00 95.06 83 TYR A CA 1
ATOM 662 C C . TYR A 1 83 ? 12.332 -6.722 -4.810 1.00 95.06 83 TYR A C 1
ATOM 664 O O . TYR A 1 83 ? 13.238 -5.976 -5.186 1.00 95.06 83 TYR A O 1
ATOM 672 N N . PHE A 1 84 ? 11.470 -6.377 -3.856 1.00 94.88 84 PHE A N 1
ATOM 673 C CA . PHE A 1 84 ? 11.481 -5.081 -3.196 1.00 94.88 84 PHE A CA 1
ATOM 674 C C . PHE A 1 84 ? 11.810 -5.267 -1.718 1.00 94.88 84 PHE A C 1
ATOM 676 O O . PHE A 1 84 ? 11.199 -6.118 -1.073 1.00 94.88 84 PHE A O 1
ATOM 683 N N . PRO A 1 85 ? 12.713 -4.447 -1.153 1.00 92.44 85 PRO A N 1
ATOM 684 C CA . PRO A 1 85 ? 12.994 -4.487 0.280 1.00 92.44 85 PRO A CA 1
ATOM 685 C C . PRO A 1 85 ? 11.772 -4.069 1.108 1.00 92.44 85 PRO A C 1
ATOM 687 O O . PRO A 1 85 ? 11.637 -4.459 2.264 1.00 92.44 85 PRO A O 1
ATOM 690 N N . LEU A 1 86 ? 10.885 -3.259 0.520 1.00 92.94 86 LEU A N 1
ATOM 691 C CA . LEU A 1 86 ? 9.650 -2.811 1.139 1.00 92.94 86 LEU A CA 1
ATOM 692 C C . LEU A 1 86 ? 8.586 -2.525 0.073 1.00 92.94 86 LEU A C 1
ATOM 694 O O . LEU A 1 86 ? 8.813 -1.746 -0.857 1.00 92.94 86 LEU A O 1
ATOM 698 N N . ILE A 1 87 ? 7.406 -3.105 0.258 1.00 97.38 87 ILE A N 1
ATOM 699 C CA . ILE A 1 87 ? 6.182 -2.817 -0.483 1.00 97.38 87 ILE A CA 1
ATOM 700 C C . ILE A 1 87 ? 5.253 -2.033 0.439 1.00 97.38 87 ILE A C 1
ATOM 702 O O . ILE A 1 87 ? 4.991 -2.440 1.570 1.00 97.38 87 ILE A O 1
ATOM 706 N N . LYS A 1 88 ? 4.754 -0.895 -0.043 1.00 97.69 88 LYS A N 1
ATOM 707 C CA . LYS A 1 88 ? 3.806 -0.045 0.685 1.00 97.69 88 LYS A CA 1
ATOM 708 C C . LYS A 1 88 ? 2.418 -0.187 0.078 1.00 97.69 88 LYS A C 1
ATOM 710 O O . LYS A 1 88 ? 2.257 0.054 -1.116 1.00 97.69 88 LYS A O 1
ATOM 715 N N . ILE A 1 89 ? 1.416 -0.526 0.879 1.00 98.56 89 ILE A N 1
ATOM 716 C CA . ILE A 1 89 ? 0.009 -0.422 0.482 1.00 98.56 89 ILE A CA 1
ATOM 717 C C . ILE A 1 89 ? -0.556 0.865 1.074 1.00 98.56 89 ILE A C 1
ATOM 719 O O . ILE A 1 89 ? -0.556 1.033 2.286 1.00 98.56 89 ILE A O 1
ATOM 723 N N . ASN A 1 90 ? -1.027 1.766 0.219 1.00 98.00 90 ASN A N 1
ATOM 724 C CA . ASN A 1 90 ? -1.676 3.011 0.614 1.00 98.00 90 ASN A CA 1
ATOM 725 C C . ASN A 1 90 ? -3.194 2.816 0.579 1.00 98.00 90 ASN A C 1
ATOM 727 O O . ASN A 1 90 ? -3.735 2.509 -0.486 1.00 98.00 90 ASN A O 1
ATOM 731 N N . CYS A 1 91 ? -3.850 3.032 1.716 1.00 98.00 91 CYS A N 1
ATOM 732 C CA . CYS A 1 91 ? -5.296 2.954 1.884 1.00 98.00 91 CYS A CA 1
ATOM 733 C C . CYS A 1 91 ? -5.817 4.311 2.362 1.00 98.00 91 CYS A C 1
ATOM 735 O O . CYS A 1 91 ? -5.449 4.781 3.441 1.00 98.00 91 CYS A O 1
ATOM 737 N N . VAL A 1 92 ? -6.660 4.956 1.556 1.00 96.38 92 VAL A N 1
ATOM 738 C CA . VAL A 1 92 ? -7.378 6.163 1.969 1.00 96.38 92 VAL A CA 1
ATOM 739 C C . VAL A 1 92 ? -8.577 5.751 2.812 1.00 96.38 92 VAL A C 1
ATOM 741 O O . VAL A 1 92 ? -9.508 5.105 2.330 1.00 96.38 92 VAL A O 1
ATOM 744 N N . VAL A 1 93 ? -8.564 6.139 4.082 1.00 97.25 93 VAL A N 1
ATOM 745 C CA . VAL A 1 93 ? -9.574 5.733 5.056 1.00 97.25 93 VAL A CA 1
ATOM 746 C C . VAL A 1 93 ? -10.721 6.736 5.064 1.00 97.25 93 VAL A C 1
ATOM 748 O O . VAL A 1 93 ? -10.534 7.940 5.241 1.00 97.25 93 VAL A O 1
ATOM 751 N N . MET A 1 94 ? -11.927 6.210 4.890 1.00 95.62 94 MET A N 1
ATOM 752 C CA . MET A 1 94 ? -13.190 6.923 4.827 1.00 95.62 94 MET A CA 1
ATOM 753 C C . MET A 1 94 ? -14.151 6.382 5.889 1.00 95.62 94 MET A C 1
ATOM 755 O O . MET A 1 94 ? -14.449 5.183 5.962 1.00 95.62 94 MET A O 1
ATOM 759 N N . ASN A 1 95 ? -14.689 7.298 6.691 1.00 94.94 95 ASN A N 1
ATOM 760 C CA . ASN A 1 95 ? -15.675 6.988 7.717 1.00 94.94 95 ASN A CA 1
ATOM 761 C C . ASN A 1 95 ? -16.926 6.343 7.099 1.00 94.94 95 ASN A C 1
ATOM 763 O O . ASN A 1 95 ? -17.407 6.781 6.050 1.00 94.94 95 ASN A O 1
ATOM 767 N N . LYS A 1 96 ? -17.464 5.316 7.770 1.00 93.19 96 LYS A N 1
ATOM 768 C CA . LYS A 1 96 ? -18.632 4.522 7.341 1.00 93.19 96 LYS A CA 1
ATOM 769 C C . LYS A 1 96 ? -18.489 3.850 5.969 1.00 93.19 96 LYS A C 1
ATOM 771 O O . LYS A 1 96 ? -19.498 3.458 5.384 1.00 93.19 96 LYS A O 1
ATOM 776 N N . PHE A 1 97 ? -17.268 3.738 5.449 1.00 95.31 97 PHE A N 1
ATOM 777 C CA . PHE A 1 97 ? -17.006 3.057 4.188 1.00 95.31 97 PHE A CA 1
ATOM 778 C C . PHE A 1 97 ? -16.008 1.911 4.354 1.00 95.31 97 PHE A C 1
ATOM 780 O O . PHE A 1 97 ? -16.381 0.779 4.079 1.00 95.31 97 PHE A O 1
ATOM 787 N N . ASN A 1 98 ? -14.781 2.193 4.799 1.00 97.25 98 ASN A N 1
ATOM 788 C CA . ASN A 1 98 ? -13.706 1.197 4.960 1.00 97.25 98 ASN A CA 1
ATOM 789 C C . ASN A 1 98 ? -12.941 1.328 6.291 1.00 97.25 98 ASN A C 1
ATOM 791 O O . ASN A 1 98 ? -11.955 0.628 6.504 1.00 97.25 98 ASN A O 1
ATOM 795 N N . CYS A 1 99 ? -13.350 2.225 7.196 1.00 96.44 99 CYS A N 1
ATOM 796 C CA . CYS A 1 99 ? -12.719 2.359 8.515 1.00 96.44 99 CYS A CA 1
ATOM 797 C C . CYS A 1 99 ? -12.857 1.091 9.380 1.00 96.44 99 CYS A C 1
ATOM 799 O O . CYS A 1 99 ? -12.085 0.894 10.312 1.00 96.44 99 CYS A O 1
ATOM 801 N N . ASP A 1 100 ? -13.827 0.233 9.062 1.00 96.44 100 ASP A N 1
ATOM 802 C CA . ASP A 1 100 ? -14.020 -1.104 9.625 1.00 96.44 100 ASP A CA 1
ATOM 803 C C . ASP A 1 100 ? -12.930 -2.107 9.204 1.00 96.44 100 ASP A C 1
ATOM 805 O O . ASP A 1 100 ? -12.679 -3.059 9.932 1.00 96.44 100 ASP A O 1
ATOM 809 N N . GLU A 1 101 ? -12.230 -1.863 8.092 1.00 98.06 101 GLU A N 1
ATOM 810 C CA . GLU A 1 101 ? -11.244 -2.787 7.505 1.00 98.06 101 GLU A CA 1
ATOM 811 C C . GLU A 1 101 ? -9.805 -2.532 7.992 1.00 98.06 101 GLU A C 1
ATOM 813 O O . GLU A 1 101 ? -8.873 -3.216 7.571 1.00 98.06 101 GLU A O 1
ATOM 818 N N . LEU A 1 102 ? -9.578 -1.546 8.874 1.00 98.12 102 LEU A N 1
ATOM 819 C CA . LEU A 1 102 ? -8.232 -1.177 9.349 1.00 98.12 102 LEU A CA 1
ATOM 820 C C . LEU A 1 102 ? -7.458 -2.383 9.901 1.00 98.12 102 LEU A C 1
ATOM 822 O O . LEU A 1 102 ? -6.291 -2.581 9.567 1.00 98.12 102 LEU A O 1
ATOM 826 N N . CYS A 1 103 ? -8.112 -3.198 10.731 1.00 97.88 103 CYS A N 1
ATOM 827 C CA . CYS A 1 103 ? -7.481 -4.375 11.327 1.00 97.88 103 CYS A CA 1
ATOM 828 C C . CYS A 1 103 ? -7.260 -5.485 10.289 1.00 97.88 103 CYS A C 1
ATOM 830 O O . CYS A 1 103 ? -6.220 -6.135 10.319 1.00 97.88 103 CYS A O 1
ATOM 832 N N . ASP A 1 104 ? -8.148 -5.629 9.302 1.00 98.25 104 ASP A N 1
ATOM 833 C CA . ASP A 1 104 ? -7.970 -6.590 8.206 1.00 98.25 104 ASP A CA 1
ATOM 834 C C . ASP A 1 104 ? -6.740 -6.250 7.349 1.00 98.25 104 ASP A C 1
ATOM 836 O O . ASP A 1 104 ? -5.983 -7.131 6.942 1.00 98.25 104 ASP A O 1
ATOM 840 N N . PHE A 1 105 ? -6.487 -4.960 7.108 1.00 98.50 105 PHE A N 1
ATOM 841 C CA . PHE A 1 105 ? -5.256 -4.516 6.452 1.00 98.50 105 PHE A CA 1
ATOM 842 C C . PHE A 1 105 ? -4.013 -4.798 7.301 1.00 98.50 105 PHE A C 1
ATOM 844 O O . PHE A 1 105 ? -2.999 -5.247 6.764 1.00 98.50 105 PHE A O 1
ATOM 851 N N . ILE A 1 106 ? -4.074 -4.551 8.613 1.00 98.31 106 ILE A N 1
ATOM 852 C CA . ILE A 1 106 ? -2.961 -4.832 9.533 1.00 98.31 106 ILE A CA 1
ATOM 853 C C . ILE A 1 106 ? -2.660 -6.333 9.578 1.00 98.31 106 ILE A C 1
ATOM 855 O O . ILE A 1 106 ? -1.490 -6.716 9.576 1.00 98.31 106 ILE A O 1
ATOM 859 N N . GLU A 1 107 ? -3.679 -7.188 9.534 1.00 98.00 107 GLU A N 1
ATOM 860 C CA . GLU A 1 107 ? -3.544 -8.647 9.505 1.00 98.00 107 GLU A CA 1
ATOM 861 C C . GLU A 1 107 ? -2.671 -9.135 8.334 1.00 98.00 107 GLU A C 1
ATOM 863 O O . GLU A 1 107 ? -1.874 -10.061 8.502 1.00 98.00 107 GLU A O 1
ATOM 868 N N . LEU A 1 108 ? -2.703 -8.456 7.177 1.00 97.75 108 LEU A N 1
ATOM 869 C CA . LEU A 1 108 ? -1.826 -8.773 6.037 1.00 97.75 108 LEU A CA 1
ATOM 870 C C . LEU A 1 108 ? -0.333 -8.693 6.388 1.00 97.75 108 LEU A C 1
ATOM 872 O O . LEU A 1 108 ? 0.490 -9.342 5.743 1.00 97.75 108 LEU A O 1
ATOM 876 N N . THR A 1 109 ? 0.028 -7.907 7.403 1.00 97.69 109 THR A N 1
ATOM 877 C CA . THR A 1 109 ? 1.418 -7.689 7.820 1.00 97.69 109 THR A CA 1
ATOM 878 C C . THR A 1 109 ? 1.947 -8.761 8.774 1.00 97.69 109 THR A C 1
ATOM 880 O O . THR A 1 109 ? 3.155 -8.797 9.023 1.00 97.69 109 THR A O 1
ATOM 883 N N . ARG A 1 110 ? 1.088 -9.665 9.281 1.00 97.12 110 ARG A N 1
ATOM 884 C CA . ARG A 1 110 ? 1.449 -10.644 10.323 1.00 97.12 110 ARG A CA 1
ATOM 885 C C . ARG A 1 110 ? 2.728 -11.410 9.995 1.00 97.12 110 ARG A C 1
ATOM 887 O O . ARG A 1 110 ? 3.664 -11.406 10.787 1.00 97.12 110 ARG A O 1
ATOM 894 N N . ASN A 1 111 ? 2.783 -12.001 8.805 1.00 96.19 111 ASN A N 1
ATOM 895 C CA . ASN A 1 111 ? 3.897 -12.835 8.344 1.00 96.19 111 ASN A CA 1
ATOM 896 C C . ASN A 1 111 ? 4.651 -12.204 7.160 1.00 96.19 111 ASN A C 1
ATOM 898 O O . ASN A 1 111 ? 5.197 -12.926 6.334 1.00 96.19 111 ASN A O 1
ATOM 902 N N . GLN A 1 112 ? 4.609 -10.874 7.025 1.00 96.81 112 GLN A N 1
ATOM 903 C CA . GLN A 1 112 ? 5.146 -10.161 5.862 1.00 96.81 112 GLN A CA 1
ATOM 904 C C . GLN A 1 112 ? 6.088 -9.033 6.295 1.00 96.81 112 GLN A C 1
ATOM 906 O O . GLN A 1 112 ? 5.682 -7.879 6.417 1.00 96.81 112 GLN A O 1
ATOM 911 N N . SER A 1 113 ? 7.364 -9.360 6.521 1.00 95.31 113 SER A N 1
ATOM 912 C CA . SER A 1 113 ? 8.398 -8.400 6.956 1.00 95.31 113 SER A CA 1
ATOM 913 C C . SER A 1 113 ? 8.667 -7.269 5.956 1.00 95.31 113 SER A C 1
ATOM 915 O O . SER A 1 113 ? 9.077 -6.177 6.348 1.00 95.31 113 SER A O 1
ATOM 917 N N . THR A 1 114 ? 8.406 -7.506 4.670 1.00 95.69 114 THR A N 1
ATOM 918 C CA . THR A 1 114 ? 8.592 -6.538 3.581 1.00 95.69 114 THR A CA 1
ATOM 919 C C . THR A 1 114 ? 7.324 -5.741 3.270 1.00 95.69 114 THR A C 1
ATOM 921 O O . THR A 1 114 ? 7.316 -4.968 2.312 1.00 95.69 114 THR A O 1
ATOM 924 N N . LEU A 1 115 ? 6.252 -5.878 4.060 1.00 97.81 115 LEU A N 1
ATOM 925 C CA . LEU A 1 115 ? 4.993 -5.163 3.853 1.00 97.81 115 LEU A CA 1
ATOM 926 C C . LEU A 1 115 ? 4.798 -4.038 4.875 1.00 97.81 115 LEU A C 1
ATOM 928 O O . LEU A 1 115 ? 4.907 -4.229 6.089 1.00 97.81 115 LEU A O 1
ATOM 932 N N . ALA A 1 116 ? 4.431 -2.865 4.365 1.00 97.44 116 ALA A N 1
ATOM 933 C CA . ALA A 1 116 ? 3.960 -1.743 5.158 1.00 97.44 116 ALA A CA 1
ATOM 934 C C . ALA A 1 116 ? 2.585 -1.263 4.680 1.00 97.44 116 ALA A C 1
ATOM 936 O O . AL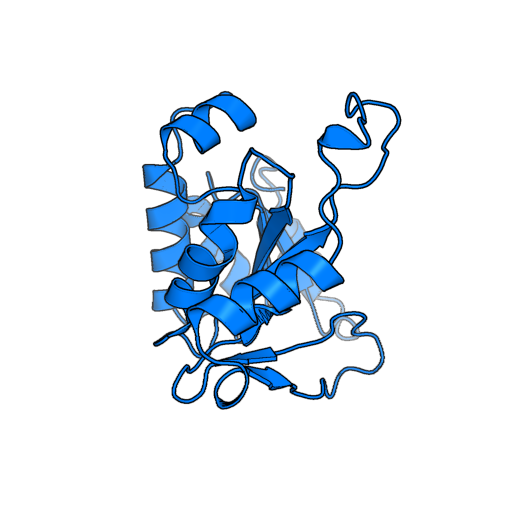A A 1 116 ? 2.398 -1.011 3.490 1.00 97.44 116 ALA A O 1
ATOM 937 N N . ILE A 1 117 ? 1.642 -1.077 5.600 1.00 98.31 117 ILE A N 1
ATOM 938 C CA . ILE A 1 117 ? 0.356 -0.429 5.312 1.00 98.31 117 ILE A CA 1
ATOM 939 C C . ILE A 1 117 ? 0.437 1.048 5.693 1.00 98.31 117 ILE A C 1
ATOM 941 O O . ILE A 1 117 ? 0.953 1.391 6.750 1.00 98.31 117 ILE A O 1
ATOM 945 N N . ARG A 1 118 ? -0.070 1.930 4.839 1.00 97.69 118 ARG A N 1
ATOM 946 C CA . ARG A 1 118 ? -0.203 3.358 5.111 1.00 97.69 118 ARG A CA 1
ATOM 947 C C . ARG A 1 118 ? -1.667 3.739 5.075 1.00 97.69 118 ARG A C 1
ATOM 949 O O . ARG A 1 118 ? -2.289 3.675 4.013 1.00 97.69 118 ARG A O 1
ATOM 956 N N . PHE A 1 119 ? -2.183 4.161 6.214 1.00 98.00 119 PHE A N 1
ATOM 957 C CA . PHE A 1 119 ? -3.505 4.742 6.317 1.00 98.00 119 PHE A CA 1
ATOM 958 C C . PHE A 1 119 ? -3.407 6.241 6.068 1.00 98.00 119 PHE A C 1
ATOM 960 O O . PHE A 1 119 ? -2.650 6.966 6.707 1.00 98.00 119 PHE A O 1
ATOM 967 N N . ILE A 1 120 ? -4.156 6.705 5.078 1.00 95.56 120 ILE A N 1
ATOM 968 C CA . ILE A 1 120 ? -4.172 8.100 4.660 1.00 95.56 120 ILE A CA 1
ATOM 969 C C . ILE A 1 120 ? -5.544 8.651 5.014 1.00 95.56 120 ILE A C 1
ATOM 971 O O . ILE A 1 120 ? -6.565 8.085 4.626 1.00 95.56 120 ILE A O 1
ATOM 975 N N . GLU A 1 121 ? -5.576 9.757 5.750 1.00 94.50 121 GLU A N 1
ATOM 976 C CA . GLU A 1 121 ? -6.824 10.464 6.006 1.00 94.50 121 GLU A CA 1
ATOM 977 C C . GLU A 1 121 ? -7.434 10.914 4.675 1.00 94.50 121 GLU A C 1
ATOM 979 O O . GLU A 1 121 ? -6.758 11.510 3.833 1.00 94.50 121 GLU A O 1
ATOM 984 N N . TYR A 1 122 ? -8.721 10.639 4.468 1.00 91.50 122 TYR A N 1
ATOM 985 C CA . TYR A 1 122 ? -9.452 11.265 3.373 1.00 91.50 122 TYR A CA 1
ATOM 986 C C . TYR A 1 122 ? -9.364 12.788 3.558 1.00 91.50 122 TYR A C 1
ATOM 988 O O . TYR A 1 122 ? -9.734 13.286 4.616 1.00 91.50 122 TYR A O 1
ATOM 996 N N . MET A 1 123 ? -8.883 13.527 2.553 1.00 85.88 123 MET A N 1
ATOM 997 C CA . MET A 1 123 ? -8.724 14.993 2.585 1.00 85.88 123 MET A CA 1
ATOM 998 C C . MET A 1 123 ? -9.506 15.672 1.447 1.00 85.88 123 MET A C 1
ATOM 1000 O O . MET A 1 123 ? -9.767 15.027 0.424 1.00 85.88 123 MET A O 1
ATOM 1004 N N . PRO A 1 124 ? -9.897 16.953 1.591 1.00 78.06 124 PRO A N 1
ATOM 1005 C CA . PRO A 1 124 ? -10.596 17.684 0.537 1.00 78.06 124 PRO A CA 1
ATOM 1006 C C . PRO A 1 124 ? -9.715 17.850 -0.706 1.00 78.06 124 PRO A C 1
ATOM 1008 O O . PRO A 1 124 ? -8.544 18.205 -0.605 1.00 78.06 124 PRO A O 1
ATOM 1011 N N . PHE A 1 125 ? -10.297 17.603 -1.878 1.00 79.06 125 PHE A N 1
ATOM 1012 C CA . PHE A 1 125 ? -9.720 17.903 -3.191 1.00 79.06 125 PHE A CA 1
ATOM 1013 C C . PHE A 1 125 ? -10.828 18.438 -4.098 1.00 79.06 125 PHE A C 1
ATOM 1015 O O . PHE A 1 125 ? -11.970 17.988 -3.980 1.00 79.06 125 PHE A O 1
ATOM 1022 N N . ASP A 1 126 ? -10.488 19.336 -5.024 1.00 64.69 126 ASP A N 1
ATOM 1023 C CA . ASP A 1 126 ? -11.461 20.081 -5.841 1.00 64.69 126 ASP A CA 1
ATOM 1024 C C . ASP A 1 126 ? -12.513 19.186 -6.532 1.00 64.69 126 ASP A C 1
ATOM 1026 O O . ASP A 1 126 ? -13.689 19.538 -6.588 1.00 64.69 126 ASP A O 1
ATOM 1030 N N . ASP A 1 127 ? -12.132 17.974 -6.954 1.00 71.69 127 ASP A N 1
ATOM 1031 C CA . ASP A 1 127 ? -13.007 17.045 -7.686 1.00 71.69 127 ASP A CA 1
ATOM 1032 C C . ASP A 1 127 ? -13.548 15.858 -6.865 1.00 71.69 127 ASP A C 1
ATOM 1034 O O . ASP A 1 127 ? -14.298 15.024 -7.384 1.00 71.69 127 ASP A O 1
ATOM 1038 N N . ASN A 1 128 ? -13.199 15.718 -5.579 1.00 71.25 128 ASN A N 1
ATOM 1039 C CA . ASN A 1 128 ? -13.465 14.469 -4.850 1.00 71.25 128 ASN A CA 1
ATOM 1040 C C . ASN A 1 128 ? -14.828 14.395 -4.135 1.00 71.25 128 ASN A C 1
ATOM 1042 O O . ASN A 1 128 ? -15.066 13.432 -3.400 1.00 71.25 128 ASN A O 1
ATOM 1046 N N . LYS A 1 129 ? -15.738 15.357 -4.372 1.00 76.62 129 LYS A N 1
ATOM 1047 C CA . LYS A 1 129 ? -17.022 15.500 -3.649 1.00 76.62 129 LYS A CA 1
ATOM 1048 C C . LYS A 1 129 ? -16.821 15.343 -2.137 1.00 76.62 129 LYS A C 1
ATOM 1050 O O . LYS A 1 129 ? -17.472 14.503 -1.498 1.00 76.62 129 LYS A O 1
ATOM 1055 N N . TRP A 1 130 ? -15.867 16.112 -1.612 1.00 76.25 130 TRP A N 1
ATOM 1056 C CA . TRP A 1 130 ? -15.502 16.134 -0.204 1.00 76.25 130 TRP A CA 1
ATOM 1057 C C . TRP A 1 130 ? -16.733 16.208 0.701 1.00 76.25 130 TRP A C 1
ATOM 1059 O O . TRP A 1 130 ? -17.711 16.903 0.419 1.00 76.25 130 TRP A O 1
ATOM 1069 N N . SER A 1 131 ? -16.673 15.485 1.814 1.00 81.12 131 SER A N 1
ATOM 1070 C CA . SER A 1 131 ? -17.656 15.597 2.878 1.00 81.12 131 SER A CA 1
ATOM 1071 C C . SER A 1 131 ? 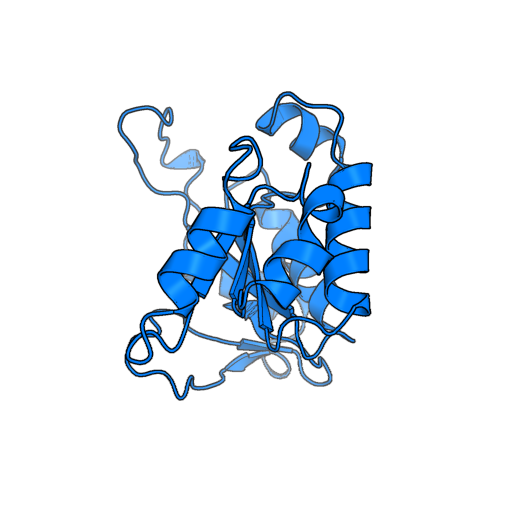-16.987 15.285 4.202 1.00 81.12 131 SER A C 1
ATOM 1073 O O . SER A 1 131 ? -16.432 14.198 4.358 1.00 81.12 131 SER A O 1
ATOM 1075 N N . ASP A 1 132 ? -17.147 16.170 5.183 1.00 84.38 132 ASP A N 1
ATOM 1076 C CA . ASP A 1 132 ? -16.652 15.952 6.548 1.00 84.38 132 ASP A CA 1
ATOM 1077 C C . ASP A 1 132 ? -17.220 14.665 7.163 1.00 84.38 132 ASP A C 1
ATOM 1079 O O . ASP A 1 132 ? -16.594 14.030 8.004 1.00 84.38 132 ASP A O 1
ATOM 1083 N N . LYS A 1 133 ? -18.382 14.199 6.680 1.00 88.88 133 LYS A N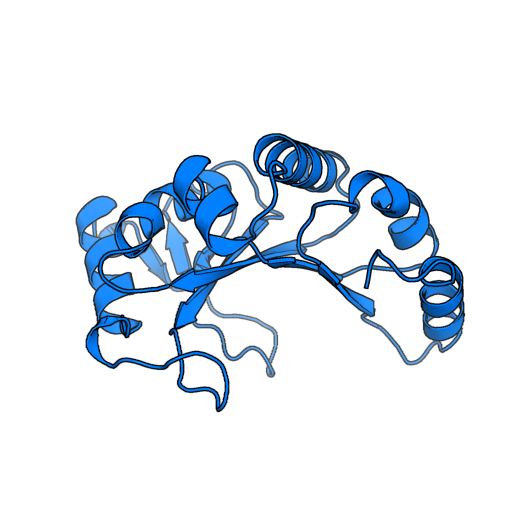 1
ATOM 1084 C CA . LYS A 1 133 ? -18.980 12.920 7.095 1.00 88.88 133 LYS A CA 1
ATOM 1085 C C . LYS A 1 133 ? -18.126 11.705 6.727 1.00 88.88 133 LYS A C 1
ATOM 1087 O O . LYS A 1 133 ? -18.300 10.660 7.345 1.00 88.88 133 LYS A O 1
ATOM 1092 N N . LYS A 1 134 ? -17.264 11.826 5.713 1.00 89.25 134 LYS A N 1
ATOM 1093 C CA . LYS A 1 134 ? -16.329 10.784 5.268 1.00 89.25 134 LYS A CA 1
ATOM 1094 C C . LYS A 1 134 ? -14.953 10.922 5.915 1.00 89.25 134 LYS A C 1
ATOM 1096 O O . LYS A 1 134 ? -14.171 9.982 5.820 1.00 89.25 134 LYS A O 1
ATOM 1101 N N . TYR A 1 135 ? -14.652 12.052 6.556 1.00 93.69 135 TYR A N 1
ATOM 1102 C CA . TYR A 1 135 ? -13.394 12.228 7.271 1.00 93.69 135 TYR A CA 1
ATOM 1103 C C . TYR A 1 135 ? -13.328 11.263 8.457 1.00 93.69 135 TYR A C 1
ATOM 1105 O O . TYR A 1 135 ? -14.283 11.137 9.228 1.00 93.69 135 TYR A O 1
ATOM 1113 N N . PHE A 1 136 ? -12.202 10.570 8.585 1.00 95.25 136 PHE A N 1
ATOM 1114 C CA . PHE A 1 136 ? -11.904 9.705 9.715 1.00 95.25 136 PHE A CA 1
ATOM 1115 C C . PHE A 1 136 ? -10.485 10.037 10.186 1.00 95.25 136 PHE A C 1
ATOM 1117 O O . PHE A 1 136 ? -9.543 9.760 9.446 1.00 95.25 136 PHE A O 1
ATOM 1124 N N . PRO A 1 137 ? -10.311 10.690 11.346 1.00 95.31 137 PRO A N 1
ATOM 1125 C CA . PRO A 1 137 ? -9.005 11.174 11.774 1.00 95.31 137 PRO A CA 1
ATOM 1126 C C . PRO A 1 137 ? -8.115 10.032 12.266 1.00 95.31 137 PRO A C 1
ATOM 1128 O O . PRO A 1 137 ? -8.584 9.055 12.854 1.00 95.31 137 PRO A O 1
ATOM 1131 N N . TYR A 1 138 ? -6.805 10.211 12.131 1.00 94.50 138 TYR A N 1
ATOM 1132 C CA . TYR A 1 138 ? -5.770 9.296 12.608 1.00 94.50 138 TYR A CA 1
ATOM 1133 C C . TYR A 1 138 ? -5.957 8.881 14.078 1.00 94.50 138 TYR A C 1
ATOM 1135 O O . TYR A 1 138 ? -5.735 7.725 14.435 1.00 94.50 138 TYR A O 1
ATOM 1143 N N . GLN A 1 139 ? -6.389 9.804 14.945 1.00 95.44 139 GLN A N 1
ATOM 1144 C CA . GLN A 1 139 ? -6.615 9.502 16.363 1.00 95.44 139 GLN A CA 1
ATOM 1145 C C . GLN A 1 139 ? -7.713 8.446 16.557 1.00 95.44 139 GLN A C 1
ATOM 1147 O O . GLN A 1 139 ? -7.556 7.555 17.393 1.00 95.44 139 GLN A O 1
ATOM 1152 N N . GLU A 1 140 ? -8.784 8.505 15.761 1.00 96.75 140 GLU A N 1
ATOM 1153 C CA . GLU A 1 140 ? -9.859 7.509 15.791 1.00 96.75 140 GLU A CA 1
ATOM 1154 C C . GLU A 1 140 ? -9.413 6.190 15.146 1.00 96.75 140 GLU A C 1
ATOM 1156 O O . GLU A 1 140 ? -9.733 5.127 15.676 1.00 96.75 140 GLU A O 1
ATOM 1161 N N . MET A 1 141 ? -8.587 6.232 14.088 1.00 97.12 141 MET A N 1
ATOM 1162 C CA . MET A 1 141 ? -7.954 5.023 13.533 1.00 97.12 141 MET A CA 1
ATOM 1163 C C . MET A 1 141 ? -7.127 4.293 14.590 1.00 97.12 141 MET A C 1
ATOM 1165 O O . MET A 1 141 ? -7.342 3.110 14.845 1.00 97.12 141 MET A O 1
ATOM 1169 N N . LEU A 1 142 ? -6.206 5.002 15.249 1.00 96.00 142 LEU A N 1
ATOM 1170 C CA . LEU A 1 142 ? -5.329 4.406 16.251 1.00 96.00 142 LEU A CA 1
ATOM 1171 C C . LEU A 1 142 ? -6.118 3.884 17.456 1.00 96.00 142 LEU A C 1
ATOM 1173 O O . LEU A 1 142 ? -5.780 2.838 18.009 1.00 96.00 142 LEU A O 1
ATOM 1177 N N . LYS A 1 143 ? -7.172 4.597 17.866 1.00 96.06 143 LYS A N 1
ATOM 1178 C CA . LYS A 1 143 ? -8.070 4.163 18.939 1.00 96.06 143 LYS A CA 1
ATOM 1179 C C . LYS A 1 143 ? -8.780 2.859 18.579 1.00 96.06 143 LYS A C 1
ATOM 1181 O O . LYS A 1 143 ? -8.757 1.942 19.394 1.00 96.06 143 LYS A O 1
ATOM 1186 N N . LEU A 1 144 ? -9.340 2.753 17.371 1.00 96.06 144 LEU A N 1
ATOM 1187 C CA . LEU A 1 144 ? -9.991 1.534 16.878 1.00 96.06 144 LEU A CA 1
ATOM 1188 C C . LEU A 1 144 ? -9.009 0.355 16.861 1.00 96.06 144 LEU A C 1
ATOM 1190 O O . LEU A 1 144 ? -9.305 -0.711 17.39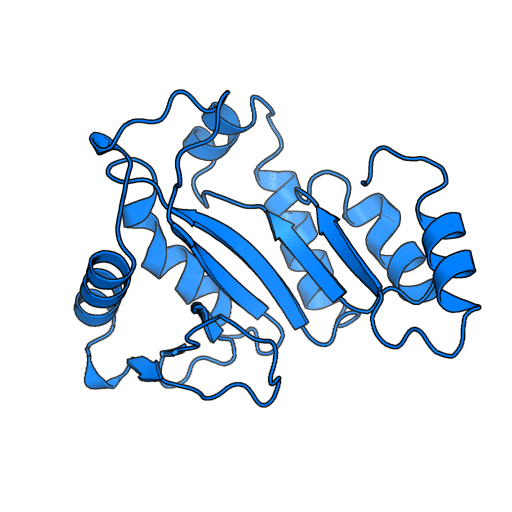7 1.00 96.06 144 LEU A O 1
ATOM 1194 N N . ILE A 1 145 ? -7.802 0.564 16.334 1.00 97.06 145 ILE A N 1
ATOM 1195 C CA . ILE A 1 145 ? -6.760 -0.472 16.269 1.00 97.06 145 ILE A CA 1
ATOM 1196 C C . ILE A 1 145 ? -6.363 -0.948 17.675 1.00 97.06 145 ILE A C 1
ATOM 1198 O O . ILE A 1 145 ? -6.290 -2.150 17.930 1.00 97.06 145 ILE A O 1
ATOM 1202 N N . LYS A 1 146 ? -6.155 -0.020 18.620 1.00 95.69 146 LYS A N 1
ATOM 1203 C CA . LYS A 1 146 ? -5.813 -0.348 20.016 1.00 95.69 146 LYS A CA 1
ATOM 1204 C C . LYS A 1 146 ? -6.942 -1.054 20.767 1.00 95.69 146 LYS A C 1
ATOM 1206 O O . LYS A 1 146 ? -6.658 -1.808 21.693 1.00 95.69 146 LYS A O 1
ATOM 1211 N N . GLN A 1 147 ? -8.199 -0.820 20.391 1.00 95.00 147 GLN A N 1
ATOM 1212 C CA . GLN A 1 147 ? -9.343 -1.556 20.934 1.00 95.00 147 GLN A CA 1
ATOM 1213 C C . GLN A 1 147 ? -9.386 -3.002 20.424 1.00 95.00 147 GLN A C 1
ATOM 1215 O O . GLN A 1 147 ? -9.758 -3.888 21.186 1.00 95.00 147 GLN A O 1
ATOM 1220 N N . HIS A 1 148 ? -8.982 -3.247 19.173 1.00 95.50 148 HIS A N 1
ATOM 1221 C CA . HIS A 1 148 ? -8.979 -4.586 18.580 1.00 95.50 148 HIS A CA 1
ATOM 1222 C C . HIS A 1 148 ? -7.814 -5.462 19.071 1.00 95.50 148 HIS A C 1
ATOM 1224 O O . HIS A 1 148 ? -8.035 -6.592 19.494 1.00 95.50 148 HIS A O 1
ATOM 1230 N N . TYR A 1 149 ? -6.578 -4.948 19.042 1.00 91.50 149 TYR A N 1
ATOM 1231 C CA . TYR A 1 149 ? -5.366 -5.731 19.334 1.00 91.50 149 TYR A CA 1
ATOM 1232 C C . TYR A 1 149 ? -4.887 -5.665 20.791 1.00 91.50 149 TYR A C 1
ATOM 1234 O O . TYR A 1 149 ? -3.874 -6.272 21.101 1.00 91.50 149 TYR A O 1
ATOM 1242 N N . SER A 1 150 ? -5.586 -4.957 21.686 1.00 87.12 150 SER A N 1
ATOM 1243 C CA . SER A 1 150 ? -5.059 -4.463 22.973 1.00 87.12 150 SER A CA 1
ATOM 1244 C C . SER A 1 150 ? -4.000 -3.369 22.807 1.00 87.12 150 SER A C 1
ATOM 1246 O O . SER A 1 150 ? -3.065 -3.459 22.013 1.00 87.12 150 SER A O 1
ATOM 1248 N N . SER A 1 151 ? -4.094 -2.314 23.619 1.00 79.38 151 SER A N 1
ATOM 1249 C CA . SER A 1 151 ? -3.160 -1.184 23.561 1.00 79.38 151 SER A CA 1
ATOM 1250 C C . SER A 1 151 ? -1.713 -1.559 23.883 1.00 79.38 151 SER A C 1
ATOM 1252 O O . SER A 1 151 ? -0.810 -0.827 23.489 1.00 79.38 151 SER A O 1
ATOM 1254 N N . THR A 1 152 ? -1.495 -2.659 24.609 1.00 82.50 152 THR A N 1
ATOM 1255 C CA . THR A 1 152 ? -0.161 -3.154 24.983 1.00 82.50 152 THR A CA 1
ATOM 1256 C C . THR A 1 152 ? 0.573 -3.836 23.838 1.00 82.50 152 THR A C 1
ATOM 1258 O O . THR A 1 152 ? 1.793 -3.943 23.895 1.00 82.50 152 THR A O 1
ATOM 1261 N N . ASP A 1 153 ? -0.155 -4.282 22.815 1.00 93.69 153 ASP A N 1
ATOM 1262 C CA . ASP A 1 153 ? 0.425 -5.002 21.684 1.00 93.69 153 ASP A CA 1
ATOM 1263 C C . ASP A 1 153 ? 0.675 -4.077 20.486 1.00 93.69 153 ASP A C 1
ATOM 1265 O O . ASP A 1 153 ? 1.279 -4.500 19.508 1.00 93.69 153 ASP A O 1
ATOM 1269 N N . VAL A 1 154 ? 0.252 -2.810 20.549 1.00 96.12 154 VAL A N 1
ATOM 1270 C CA . VAL A 1 154 ? 0.505 -1.807 19.504 1.00 96.12 154 VAL A CA 1
ATOM 1271 C C . VAL A 1 154 ? 1.757 -1.002 19.853 1.00 96.12 154 VAL A C 1
ATOM 1273 O O . VAL A 1 154 ? 1.703 -0.028 20.607 1.00 96.12 154 VAL A O 1
ATOM 1276 N N . GLU A 1 155 ? 2.890 -1.389 19.275 1.00 95.25 155 GLU A N 1
ATOM 1277 C CA . GLU A 1 155 ? 4.195 -0.767 19.502 1.00 95.25 155 GLU A CA 1
ATOM 1278 C C . GLU A 1 155 ? 4.443 0.347 18.484 1.00 95.25 155 GLU A C 1
ATOM 1280 O O . GLU A 1 155 ? 4.324 0.131 17.280 1.00 95.25 155 GLU A O 1
ATOM 1285 N N . GLN A 1 156 ? 4.820 1.541 18.944 1.00 94.56 156 GLN A N 1
ATOM 1286 C CA . GLN A 1 156 ? 5.291 2.596 18.047 1.00 94.56 156 GLN A CA 1
ATOM 1287 C C . GLN A 1 156 ? 6.747 2.327 17.655 1.00 94.56 156 GLN A C 1
ATOM 1289 O O . GLN A 1 156 ? 7.574 2.033 18.516 1.00 94.56 156 GLN A O 1
ATOM 1294 N N . ILE A 1 157 ? 7.069 2.470 16.371 1.00 93.25 157 ILE A N 1
ATOM 1295 C CA . ILE A 1 157 ? 8.428 2.308 15.846 1.00 93.25 157 ILE A CA 1
ATOM 1296 C C . ILE A 1 157 ? 8.915 3.621 15.225 1.00 93.25 157 ILE A C 1
ATOM 1298 O O . ILE A 1 157 ? 8.142 4.386 14.646 1.00 93.25 157 ILE A O 1
ATOM 1302 N N . VAL A 1 158 ? 10.209 3.896 15.369 1.00 84.75 158 VAL A N 1
ATOM 1303 C CA . VAL A 1 158 ? 10.850 5.100 14.826 1.00 84.75 158 VAL A CA 1
ATOM 1304 C C . VAL A 1 158 ? 11.404 4.779 13.440 1.00 84.75 158 VAL A C 1
ATOM 1306 O O . VAL A 1 158 ? 11.990 3.717 13.241 1.00 84.75 158 VAL A O 1
ATOM 1309 N N . SER A 1 159 ? 11.175 5.669 12.472 1.00 81.38 159 SER A N 1
ATOM 1310 C CA . SER A 1 159 ? 11.791 5.564 11.146 1.00 81.38 159 SER A CA 1
ATOM 1311 C C . SER A 1 159 ? 13.194 6.161 11.180 1.00 81.38 159 SER A C 1
ATOM 1313 O O . SER A 1 159 ? 13.381 7.246 11.729 1.00 81.38 159 SER A O 1
ATOM 1315 N N . ASP A 1 160 ? 14.153 5.491 10.547 1.00 76.75 160 ASP A N 1
ATOM 1316 C CA . ASP A 1 160 ? 15.505 6.030 10.351 1.00 76.75 160 ASP A CA 1
ATOM 1317 C C . ASP A 1 160 ? 15.561 7.069 9.210 1.00 76.75 160 ASP A C 1
ATOM 1319 O O . ASP A 1 160 ? 16.556 7.779 9.045 1.00 76.75 160 ASP A O 1
ATOM 1323 N N . ASP A 1 161 ? 14.492 7.179 8.411 1.00 79.75 161 ASP A N 1
ATOM 1324 C CA . ASP A 1 161 ? 14.374 8.156 7.330 1.00 79.75 161 ASP A CA 1
ATOM 1325 C C . ASP A 1 161 ? 13.887 9.513 7.867 1.00 79.75 161 ASP A C 1
ATOM 1327 O O . ASP A 1 161 ? 12.753 9.668 8.321 1.00 79.75 161 ASP A O 1
ATOM 1331 N N . LYS A 1 162 ? 14.755 10.525 7.764 1.00 74.38 162 LYS A N 1
ATOM 1332 C CA . LYS A 1 162 ? 14.506 11.903 8.222 1.00 74.38 162 LYS A CA 1
ATOM 1333 C C . LYS A 1 162 ? 13.370 12.606 7.474 1.00 74.38 162 LYS A C 1
ATOM 1335 O O . LYS A 1 162 ? 12.886 13.630 7.952 1.00 74.38 162 LYS A O 1
ATOM 1340 N N . HIS A 1 163 ? 12.974 12.101 6.307 1.00 79.56 163 HIS A N 1
ATOM 1341 C CA . HIS A 1 163 ? 11.883 12.650 5.500 1.00 79.56 163 HIS A CA 1
ATOM 1342 C C . HIS A 1 163 ? 10.576 11.865 5.653 1.00 79.56 163 HIS A C 1
ATOM 1344 O O . HIS A 1 163 ? 9.581 12.187 5.001 1.00 79.56 163 HIS A O 1
ATOM 1350 N N . ASP A 1 164 ? 10.555 10.847 6.513 1.00 81.38 164 ASP A N 1
ATOM 1351 C CA . ASP A 1 164 ? 9.365 10.051 6.750 1.00 81.38 164 ASP A CA 1
ATOM 1352 C C . ASP A 1 164 ? 8.378 10.792 7.653 1.00 81.38 164 ASP A C 1
ATOM 1354 O O . ASP A 1 164 ? 8.616 11.031 8.835 1.00 81.38 164 ASP A O 1
ATOM 1358 N N . THR A 1 165 ? 7.235 11.156 7.085 1.00 82.69 165 THR A N 1
ATOM 1359 C CA . THR A 1 165 ? 6.151 11.835 7.804 1.00 82.69 165 THR A CA 1
ATOM 1360 C C . THR A 1 165 ? 5.214 10.865 8.526 1.00 82.69 165 THR A C 1
ATOM 1362 O O . THR A 1 165 ? 4.269 11.293 9.189 1.00 82.69 165 THR A O 1
ATOM 1365 N N . THR A 1 166 ? 5.451 9.559 8.397 1.00 87.44 166 THR A N 1
ATOM 1366 C CA . THR A 1 166 ? 4.567 8.503 8.902 1.00 87.44 166 THR A CA 1
ATOM 1367 C C . THR A 1 166 ? 4.885 8.179 10.352 1.00 87.44 166 THR A C 1
ATOM 1369 O O . THR A 1 166 ? 6.041 7.954 10.715 1.00 87.44 166 THR A O 1
ATOM 1372 N N . LYS A 1 167 ? 3.849 8.071 11.185 1.00 92.44 167 LYS A N 1
ATOM 1373 C CA . LYS A 1 167 ? 3.991 7.517 12.533 1.00 92.44 167 LYS A CA 1
ATOM 1374 C C . LYS A 1 167 ? 3.826 6.013 12.439 1.00 92.44 167 LYS A C 1
ATOM 1376 O O . LYS A 1 167 ? 2.709 5.517 12.382 1.00 92.44 167 LYS A O 1
ATOM 1381 N N . TRP A 1 168 ? 4.941 5.302 12.387 1.00 95.75 168 TRP A N 1
ATOM 1382 C CA . TRP A 1 168 ? 4.901 3.859 12.236 1.00 95.75 168 TRP A CA 1
ATOM 1383 C C . TRP A 1 168 ? 4.576 3.143 13.544 1.00 95.75 168 TRP A C 1
ATOM 1385 O O . TRP A 1 168 ? 5.031 3.509 14.629 1.00 95.75 168 TRP A O 1
ATOM 1395 N N . TYR A 1 169 ? 3.845 2.053 13.390 1.00 97.00 169 TYR A N 1
ATOM 1396 C CA . TYR A 1 169 ? 3.436 1.122 14.417 1.00 97.00 169 TYR A CA 1
ATOM 1397 C C . TYR A 1 169 ? 3.627 -0.313 13.929 1.00 97.00 169 TYR A C 1
ATOM 1399 O O . TYR A 1 169 ? 3.691 -0.599 12.729 1.00 97.00 169 TYR A O 1
ATOM 1407 N N . ARG A 1 170 ? 3.694 -1.236 14.878 1.00 97.12 170 ARG A N 1
ATOM 1408 C CA . ARG A 1 170 ? 3.723 -2.674 14.638 1.00 97.12 170 ARG A CA 1
ATOM 1409 C C . ARG A 1 170 ? 2.933 -3.374 15.731 1.00 97.12 170 ARG A C 1
ATOM 1411 O O . ARG A 1 170 ? 2.979 -2.964 16.887 1.00 97.12 170 ARG A O 1
ATOM 1418 N N . ILE A 1 171 ? 2.207 -4.423 15.358 1.00 97.88 171 ILE A N 1
ATOM 1419 C CA . ILE A 1 171 ? 1.572 -5.301 16.339 1.00 97.88 171 ILE A CA 1
ATOM 1420 C C . ILE A 1 171 ? 2.626 -6.267 16.878 1.00 97.88 171 ILE A C 1
ATOM 1422 O O . ILE A 1 171 ? 3.440 -6.797 16.120 1.00 97.88 171 ILE A O 1
ATOM 1426 N N . LYS A 1 172 ? 2.622 -6.516 18.183 1.00 96.06 172 LYS A N 1
ATOM 1427 C CA . LYS A 1 172 ? 3.500 -7.493 18.820 1.00 96.06 172 LYS A CA 1
ATOM 1428 C C . LYS A 1 172 ? 3.406 -8.840 18.094 1.00 96.06 172 LYS A C 1
ATOM 1430 O O . LYS A 1 172 ? 2.320 -9.337 17.807 1.00 96.06 172 LYS A O 1
ATOM 1435 N N . ASN A 1 173 ? 4.561 -9.440 17.809 1.00 93.88 173 ASN A N 1
ATOM 1436 C CA . ASN A 1 173 ? 4.720 -10.678 17.029 1.00 93.88 173 ASN A CA 1
ATOM 1437 C C . ASN A 1 173 ? 4.372 -10.589 15.529 1.00 93.88 173 ASN A C 1
ATOM 1439 O O . ASN A 1 173 ? 4.440 -11.610 14.849 1.00 93.88 173 ASN A O 1
ATOM 1443 N N . TYR A 1 174 ? 4.020 -9.417 14.992 1.00 97.25 174 TYR A N 1
ATOM 1444 C CA . TYR A 1 174 ? 3.874 -9.239 13.545 1.00 97.25 174 TYR A CA 1
ATOM 1445 C C . TYR A 1 174 ? 5.219 -8.855 12.935 1.00 97.25 174 TYR A C 1
ATOM 1447 O O . TYR A 1 174 ? 6.048 -8.208 13.575 1.00 97.25 174 TYR A O 1
ATOM 1455 N N . GLN A 1 175 ? 5.440 -9.254 11.686 1.00 96.50 175 GLN A N 1
ATOM 1456 C CA . GLN A 1 175 ? 6.689 -8.971 10.984 1.00 96.50 175 GLN A CA 1
ATOM 1457 C C . GLN A 1 175 ? 6.677 -7.618 10.266 1.00 96.50 175 GLN A C 1
ATOM 1459 O O . GLN A 1 175 ? 7.689 -6.918 10.278 1.00 96.50 175 GLN A O 1
ATOM 1464 N N . GLY A 1 176 ? 5.557 -7.258 9.635 1.00 96.56 176 GLY A N 1
ATOM 1465 C CA . GLY A 1 176 ? 5.404 -5.991 8.924 1.00 96.56 176 GLY A CA 1
ATOM 1466 C C . GLY A 1 176 ? 4.978 -4.837 9.833 1.00 96.56 176 GLY A C 1
ATOM 1467 O O . GLY A 1 176 ? 5.009 -4.933 11.061 1.00 96.56 176 GLY A O 1
ATOM 1468 N N . ARG A 1 177 ? 4.601 -3.711 9.223 1.00 96.88 177 ARG A N 1
ATOM 1469 C CA . ARG A 1 177 ? 4.266 -2.469 9.943 1.00 96.88 177 ARG A CA 1
ATOM 1470 C C . ARG A 1 177 ? 3.092 -1.721 9.325 1.00 96.88 177 ARG A C 1
ATOM 1472 O O . ARG A 1 177 ? 2.754 -1.932 8.163 1.00 96.88 177 ARG A O 1
ATOM 1479 N N . PHE A 1 178 ? 2.502 -0.807 10.082 1.00 97.75 178 PHE A N 1
ATOM 1480 C CA . PHE A 1 178 ? 1.467 0.102 9.594 1.00 97.75 178 PHE A CA 1
ATOM 1481 C C . PHE A 1 178 ? 1.689 1.519 10.121 1.00 97.75 178 PHE A C 1
ATOM 1483 O O . PHE A 1 178 ? 2.400 1.692 11.106 1.00 97.75 178 PHE A O 1
ATOM 1490 N N . GLY A 1 179 ? 1.115 2.535 9.488 1.00 94.81 179 GLY A N 1
ATOM 1491 C CA . GLY A 1 179 ? 1.208 3.914 9.970 1.00 94.81 179 GLY A CA 1
ATOM 1492 C C . GLY A 1 179 ? 0.384 4.899 9.174 1.00 94.81 179 GLY A C 1
ATOM 1493 O O . GLY A 1 179 ? -0.290 4.454 8.219 1.00 94.81 179 GLY A O 1
#

InterPro domains:
  IPR007197 Radical SAM [PF04055] (1-108)
  IPR007197 Radical SAM [PS51918] (1-161)
  IPR013785 Aldolase-type TIM barrel [G3DSA:3.20.20.70] (1-179)
  IPR050105 Molybdenum cofactor biosynthesis MoaA/MoaC [PTHR22960] (1-179)
  IPR058240 Radical SAM superfamily [SSF102114] (1-155)

Organism: NCBI:txid1234261

Mean predicted aligned error: 3.94 Å

Foldseek 3Di:
DLVDPCVLVVLLVLVVPVVDPADEDEECQQNCVVCVVSNLVSPHAEYEHEDAALDQVLRCVVVVDNRNVVSVVSVVVNQVVPSYQAYEYEHEAWPPRCLVCLVVVLVVQQARLRYEYEYHFDDDDPPPPDDPNGTDDPVNSVVVNCVVQPVVQWAFDDDPDPPDPDGWIHGHNGNYIYD

pLDDT: mean 93.91, std 6.06, range [64.69, 98.56]

Sequence (179 aa):
PTLRKDLVDIVRLIKSCDEIKTIGITTNGVLLNRYLKQLHQAGLNSLNISLDTLVKEKFEFLTRRLAFTRVIVNIREALDSNYFPLIKINCVVMNKFNCDELCDFIELTRNQSTLAIRFIEYMPFDDNKWSDKKYFPYQEMLKLIKQHYSSTDVEQIVSDDKHDTTKWYRIKNYQGRFG

Nearest PDB structures (foldseek):
  2fb2-assembly1_B  TM=8.934E-01  e=1.860E-12  Staphylococcus aureus
  1tv7-assembly1_B  TM=8.886E-01  e=3.102E-12  Staphylococcus aureus
  6b4c-assembly5_E  TM=7.662E-01  e=2.694E-04  Trichoderma virens Gv29-8
  7voc-assembly1_C  TM=6.706E-01  e=1.251E-04  Streptomyces griseochromogenes
  6b4c-assembly1_A  TM=7.380E-01  e=1.719E-03  Trichoderma virens Gv29-8